Protein AF-0000000080770870 (afdb_homodimer)

Foldseek 3Di:
DVVVVVVVVVVVVVVQVVFADPLQRAGEPVVVVVVVVVQLVVCVVPVFKKKKKKKFKACLVVVCVPPNVVQSSVLQNVLSVLLPVLDDPPKGKYDHDSGMIMIMGTRDPDPVVVVVSVVSSQVSSQDWDDDPPDIDGMGMFMFMFMPPVQHSDPVRRVVRRVVNSVVCNVVPPPPPPPPD/DVVVVVVVVVVVVVVQVVFADPLQRAGEPVVVVVVVVVQLVVCVVPVFKKKKKKKFKACLVVVCVPPNVVQSSVLQNVLSVLLPVLDDPPKGKYDHDSGMIMIMGTRDPDPVVVVVSVVSSQVSSQDWDDDPPDIDGMGMFMFMFMPPPQHSDPVRRVVRRVVNSVVCNVVPPPPPPPPD

Structure (mmCIF, N/CA/C/O backbone):
data_AF-0000000080770870-model_v1
#
loop_
_entity.id
_entity.type
_entity.pdbx_description
1 polymer 'GGDEF domain-containing protein'
#
loop_
_atom_site.group_PDB
_atom_site.id
_atom_site.type_symbol
_atom_site.label_atom_id
_atom_site.label_alt_id
_atom_site.label_comp_id
_atom_site.label_asym_id
_atom_site.label_entity_id
_atom_site.label_seq_id
_atom_site.pdbx_PDB_ins_code
_atom_site.Cartn_x
_atom_site.Cartn_y
_atom_site.Cartn_z
_atom_site.occupancy
_atom_site.B_iso_or_equiv
_atom_site.auth_seq_id
_atom_site.auth_comp_id
_atom_site.auth_asym_id
_atom_site.auth_atom_id
_atom_site.pdbx_PDB_model_num
ATOM 1 N N . MET A 1 1 ? -2.746 6.961 -42.656 1 33.22 1 MET A N 1
ATOM 2 C CA . MET A 1 1 ? -1.943 5.918 -42.031 1 33.22 1 MET A CA 1
ATOM 3 C C . MET A 1 1 ? -1.354 6.41 -40.719 1 33.22 1 MET A C 1
ATOM 5 O O . MET A 1 1 ? -1.104 5.613 -39.812 1 33.22 1 MET A O 1
ATOM 9 N N . ARG A 1 2 ? -1.002 7.75 -40.625 1 50.03 2 ARG A N 1
ATOM 10 C CA . ARG A 1 2 ? -0.358 8.359 -39.469 1 50.03 2 ARG A CA 1
ATOM 11 C C . ARG A 1 2 ? -1.32 8.453 -38.281 1 50.03 2 ARG A C 1
ATOM 13 O O . ARG A 1 2 ? -0.913 8.297 -37.125 1 50.03 2 ARG A O 1
ATOM 20 N N . SER A 1 3 ? -2.465 8.57 -38.656 1 59.41 3 SER A N 1
ATOM 21 C CA . SER A 1 3 ? -3.537 8.836 -37.719 1 59.41 3 SER A CA 1
ATOM 22 C C . SER A 1 3 ? -3.889 7.586 -36.906 1 59.41 3 SER A C 1
ATOM 24 O O . SER A 1 3 ? -4.148 7.664 -35.719 1 59.41 3 SER A O 1
ATOM 26 N N . SER A 1 4 ? -3.77 6.457 -37.688 1 56.25 4 SER A N 1
ATOM 27 C CA . SER A 1 4 ? -4.078 5.168 -37.062 1 56.25 4 SER A CA 1
ATOM 28 C C . SER A 1 4 ? -2.998 4.754 -36.062 1 56.25 4 SER A C 1
ATOM 30 O O . SER A 1 4 ? -3.289 4.121 -35.062 1 56.25 4 SER A O 1
ATOM 32 N N . ASP A 1 5 ? -1.808 5.129 -36.406 1 57.53 5 ASP A N 1
ATOM 33 C CA . ASP A 1 5 ? -0.666 4.781 -35.562 1 57.53 5 ASP A CA 1
ATOM 34 C C . ASP A 1 5 ? -0.716 5.531 -34.25 1 57.53 5 ASP A C 1
ATOM 36 O O . ASP A 1 5 ? -0.413 4.961 -33.188 1 57.53 5 ASP A O 1
ATOM 40 N N . SER A 1 6 ? -1.112 6.754 -34.438 1 60.72 6 SER A N 1
ATOM 41 C CA . SER A 1 6 ? -1.197 7.586 -33.25 1 60.72 6 SER A CA 1
ATOM 42 C C . SER A 1 6 ? -2.297 7.098 -32.312 1 60.72 6 SER A C 1
ATOM 44 O O . SER A 1 6 ? -2.125 7.102 -31.094 1 60.72 6 SER A O 1
ATOM 46 N N . ARG A 1 7 ? -3.309 6.645 -33 1 56 7 ARG A N 1
ATOM 47 C CA . ARG A 1 7 ? -4.41 6.129 -32.188 1 56 7 ARG A CA 1
ATOM 48 C C . ARG A 1 7 ? -4.016 4.828 -31.484 1 56 7 ARG A C 1
ATOM 50 O O . ARG A 1 7 ? -4.305 4.641 -30.297 1 56 7 ARG A O 1
ATOM 57 N N . ARG A 1 8 ? -3.459 3.857 -32.188 1 57.88 8 ARG A N 1
ATOM 58 C CA . ARG A 1 8 ? -3 2.596 -31.625 1 57.88 8 ARG A CA 1
ATOM 59 C C . ARG A 1 8 ? -1.995 2.836 -30.5 1 57.88 8 ARG A C 1
ATOM 61 O O . ARG A 1 8 ? -2.021 2.146 -29.484 1 57.88 8 ARG A O 1
ATOM 68 N N . GLN A 1 9 ? -1.143 3.748 -30.812 1 61.06 9 GLN A N 1
ATOM 69 C CA . GLN A 1 9 ? -0.16 4.082 -29.781 1 61.06 9 GLN A CA 1
ATOM 70 C C . GLN A 1 9 ? -0.837 4.637 -28.531 1 61.06 9 GLN A C 1
ATOM 72 O O . GLN A 1 9 ? -0.454 4.301 -27.406 1 61.06 9 GLN A O 1
ATOM 77 N N . ARG A 1 10 ? -1.833 5.461 -28.781 1 59.75 10 ARG A N 1
ATOM 78 C CA . ARG A 1 10 ? -2.57 6.023 -27.656 1 59.75 10 ARG A CA 1
ATOM 79 C C . ARG A 1 10 ? -3.342 4.945 -26.906 1 59.75 10 ARG A C 1
ATOM 81 O O . ARG A 1 10 ? -3.385 4.945 -25.672 1 59.75 10 ARG A O 1
ATOM 88 N N . GLU A 1 11 ? -3.881 4.051 -27.734 1 60.59 11 GLU A N 1
ATOM 89 C CA . GLU A 1 11 ? -4.613 2.951 -27.125 1 60.59 11 GLU A CA 1
ATOM 90 C C . GLU A 1 11 ? -3.682 2.041 -26.328 1 60.59 11 GLU A C 1
ATOM 92 O O . GLU A 1 11 ? -4.031 1.58 -25.234 1 60.59 11 GLU A O 1
ATOM 97 N N . SER A 1 12 ? -2.586 1.77 -27 1 64.94 12 SER A N 1
ATOM 98 C CA . SER A 1 12 ? -1.589 0.948 -26.328 1 64.94 12 SER A CA 1
ATOM 99 C C . SER A 1 12 ? -1.109 1.61 -25.031 1 64.94 12 SER A C 1
ATOM 101 O O . SER A 1 12 ? -0.962 0.947 -24.016 1 64.94 12 SER A O 1
ATOM 103 N N . GLN A 1 13 ? -0.934 2.816 -25.125 1 65.56 13 GLN A N 1
ATOM 104 C CA . GLN A 1 13 ? -0.499 3.551 -23.938 1 65.56 13 GLN A CA 1
ATOM 105 C C . GLN A 1 13 ? -1.571 3.531 -22.844 1 65.56 13 GLN A C 1
ATOM 107 O O . GLN A 1 13 ? -1.263 3.363 -21.672 1 65.56 13 GLN A O 1
ATOM 112 N N . LEU A 1 14 ? -2.748 3.676 -23.312 1 64.62 14 LEU A N 1
ATOM 113 C CA . LEU A 1 14 ? -3.863 3.666 -22.375 1 64.62 14 LEU A CA 1
ATOM 114 C C . LEU A 1 14 ? -4.004 2.301 -21.703 1 64.62 14 LEU A C 1
ATOM 116 O O . LEU A 1 14 ? -4.258 2.215 -20.5 1 64.62 14 LEU A O 1
ATOM 120 N N . PHE A 1 15 ? -3.795 1.322 -22.562 1 67.19 15 PHE A N 1
ATOM 121 C CA . PHE A 1 15 ? -3.844 -0.031 -22.016 1 67.19 15 PHE A CA 1
ATOM 122 C C . PHE A 1 15 ? -2.734 -0.244 -21 1 67.19 15 PHE A C 1
ATOM 124 O O . PHE A 1 15 ? -2.969 -0.823 -19.938 1 67.19 15 PHE A O 1
ATOM 131 N N . HIS A 1 16 ? -1.622 0.183 -21.344 1 71.56 16 HIS A N 1
ATOM 132 C CA . HIS A 1 16 ? -0.494 0.017 -20.438 1 71.56 16 HIS A CA 1
ATOM 133 C C . HIS A 1 16 ? -0.738 0.745 -19.109 1 71.56 16 HIS A C 1
ATOM 135 O O . HIS A 1 16 ? -0.507 0.186 -18.047 1 71.56 16 HIS A O 1
ATOM 141 N N . LEU A 1 17 ? -1.275 1.81 -19.203 1 70.12 17 LEU A N 1
ATOM 142 C CA . LEU A 1 17 ? -1.564 2.615 -18.016 1 70.12 17 LEU A CA 1
ATOM 143 C C . LEU A 1 17 ? -2.621 1.946 -17.141 1 70.12 17 LEU A C 1
ATOM 145 O O . LEU A 1 17 ? -2.562 2.027 -15.922 1 70.12 17 LEU A O 1
ATOM 149 N N . ALA A 1 18 ? -3.383 1.143 -17.812 1 74.75 18 ALA A N 1
ATOM 150 C CA . ALA A 1 18 ? -4.508 0.536 -17.109 1 74.75 18 ALA A CA 1
ATOM 151 C C . ALA A 1 18 ? -4.109 -0.798 -16.484 1 74.75 18 ALA A C 1
ATOM 153 O O . ALA A 1 18 ? -4.77 -1.282 -15.562 1 74.75 18 ALA A O 1
ATOM 154 N N . ASN A 1 19 ? -2.922 -1.283 -16.969 1 88.44 19 ASN A N 1
ATOM 155 C CA . ASN A 1 19 ? -2.715 -2.682 -16.609 1 88.44 19 ASN A CA 1
ATOM 156 C C . ASN A 1 19 ? -1.31 -2.916 -16.062 1 88.44 19 ASN A C 1
ATOM 158 O O . ASN A 1 19 ? -0.961 -4.039 -15.703 1 88.44 19 ASN A O 1
ATOM 162 N N . HIS A 1 20 ? -0.62 -1.852 -15.922 1 92 20 HIS A N 1
ATOM 163 C CA . HIS A 1 20 ? 0.746 -2.051 -15.453 1 92 20 HIS A CA 1
ATOM 164 C C . HIS A 1 20 ? 1.094 -1.066 -14.344 1 92 20 HIS A C 1
ATOM 166 O O . HIS A 1 20 ? 0.593 0.06 -14.328 1 92 20 HIS A O 1
ATOM 172 N N . ASP A 1 21 ? 1.933 -1.532 -13.547 1 92 21 ASP A N 1
ATOM 173 C CA . ASP A 1 21 ? 2.498 -0.679 -12.5 1 92 21 ASP A CA 1
ATOM 174 C C . ASP A 1 21 ? 3.521 0.293 -13.086 1 92 21 ASP A C 1
ATOM 176 O O . ASP A 1 21 ? 4.527 -0.128 -13.656 1 92 21 ASP A O 1
ATOM 180 N N . ARG A 1 22 ? 3.326 1.521 -12.828 1 85.69 22 ARG A N 1
ATOM 181 C CA . ARG A 1 22 ? 4.133 2.551 -13.477 1 85.69 22 ARG A CA 1
ATOM 182 C C . ARG A 1 22 ? 5.566 2.525 -12.961 1 85.69 22 ARG A C 1
ATOM 184 O O . ARG A 1 22 ? 6.504 2.838 -13.695 1 85.69 22 ARG A O 1
ATOM 191 N N . LEU A 1 23 ? 5.758 2.148 -11.781 1 90.81 23 LEU A N 1
ATOM 192 C CA . LEU A 1 23 ? 7.086 2.211 -11.18 1 90.81 23 LEU A CA 1
ATOM 193 C C . LEU A 1 23 ? 7.969 1.079 -11.688 1 90.81 23 LEU A C 1
ATOM 195 O O . LEU A 1 23 ? 9.125 1.308 -12.062 1 90.81 23 LEU A O 1
ATOM 199 N N . THR A 1 24 ? 7.438 -0.11 -11.789 1 96.5 24 THR A N 1
ATOM 200 C CA . THR A 1 24 ? 8.266 -1.287 -12.023 1 96.5 24 THR A CA 1
ATOM 201 C C . THR A 1 24 ? 8.047 -1.841 -13.43 1 96.5 24 THR A C 1
ATOM 203 O O . THR A 1 24 ? 8.828 -2.66 -13.914 1 96.5 24 THR A O 1
ATOM 206 N N . GLY A 1 25 ? 6.93 -1.491 -14.008 1 94.44 25 GLY A N 1
ATOM 207 C CA . GLY A 1 25 ? 6.582 -2.037 -15.312 1 94.44 25 GLY A CA 1
ATOM 208 C C . GLY A 1 25 ? 5.895 -3.389 -15.227 1 94.44 25 GLY A C 1
ATOM 209 O O . GLY A 1 25 ? 5.441 -3.924 -16.234 1 94.44 25 GLY A O 1
ATOM 210 N N . LEU A 1 26 ? 5.785 -3.957 -14.078 1 97.12 26 LEU A N 1
ATOM 211 C CA . LEU A 1 26 ? 5.098 -5.23 -13.883 1 97.12 26 LEU A CA 1
ATOM 212 C C . LEU A 1 26 ? 3.598 -5.074 -14.102 1 97.12 26 LEU A C 1
ATOM 214 O O . LEU A 1 26 ? 3.09 -3.953 -14.188 1 97.12 26 LEU A O 1
ATOM 218 N N . ALA A 1 27 ? 2.939 -6.215 -14.289 1 96 27 ALA A N 1
ATOM 219 C CA . ALA A 1 27 ? 1.48 -6.176 -14.289 1 96 27 ALA A CA 1
ATOM 220 C C . ALA A 1 27 ? 0.954 -5.543 -13 1 96 27 ALA A C 1
ATOM 222 O O . ALA A 1 27 ? 1.613 -5.598 -11.961 1 96 27 ALA A O 1
ATOM 223 N N . ASN A 1 28 ? -0.141 -4.871 -13.125 1 93.12 28 ASN A N 1
ATOM 224 C CA . ASN A 1 28 ? -0.84 -4.422 -11.93 1 93.12 28 ASN A CA 1
ATOM 225 C C . ASN A 1 28 ? -1.895 -5.434 -11.484 1 93.12 28 ASN A C 1
ATOM 227 O O . ASN A 1 28 ? -2.01 -6.516 -12.062 1 93.12 28 ASN A O 1
ATOM 231 N N . ARG A 1 29 ? -2.617 -5.109 -10.469 1 90.62 29 ARG A N 1
ATOM 232 C CA . ARG A 1 29 ? -3.604 -6.012 -9.883 1 90.62 29 ARG A CA 1
ATOM 233 C C . ARG A 1 29 ? -4.645 -6.43 -10.914 1 90.62 29 ARG A C 1
ATOM 235 O O . ARG A 1 29 ? -5.02 -7.602 -10.984 1 90.62 29 ARG A O 1
ATOM 242 N N . ASN A 1 30 ? -5.059 -5.488 -11.68 1 89.12 30 ASN A N 1
ATOM 243 C CA . ASN A 1 30 ? -6.102 -5.758 -12.672 1 89.12 30 ASN A CA 1
ATOM 244 C C . ASN A 1 30 ? -5.66 -6.816 -13.672 1 89.12 30 ASN A C 1
ATOM 246 O O . ASN A 1 30 ? -6.391 -7.773 -13.938 1 89.12 30 ASN A O 1
ATOM 250 N N . LEU A 1 31 ? -4.559 -6.586 -14.234 1 93.12 31 LEU A N 1
ATOM 251 C CA . LEU A 1 31 ? -4.059 -7.539 -15.219 1 93.12 31 LEU A CA 1
ATOM 252 C C . LEU A 1 31 ? -3.799 -8.898 -14.57 1 93.12 31 LEU A C 1
ATOM 254 O O . LEU A 1 31 ? -4.086 -9.938 -15.172 1 93.12 31 LEU A O 1
ATOM 258 N N . PHE A 1 32 ? -3.279 -8.836 -13.438 1 96 32 PHE A N 1
ATOM 259 C CA . PHE A 1 32 ? -3.012 -10.086 -12.734 1 96 32 PHE A CA 1
ATOM 260 C C . PHE A 1 32 ? -4.293 -10.891 -12.547 1 96 32 PHE A C 1
ATOM 262 O O . PHE A 1 32 ? -4.32 -12.094 -12.805 1 96 32 PHE A O 1
ATOM 269 N N . TYR A 1 33 ? -5.285 -10.242 -12.102 1 92.88 33 TYR A N 1
ATOM 270 C CA . TYR A 1 33 ? -6.562 -10.898 -11.859 1 92.88 33 TYR A CA 1
ATOM 271 C C . TYR A 1 33 ? -7.137 -11.461 -13.156 1 92.88 33 TYR A C 1
ATOM 273 O O . TYR A 1 33 ? -7.684 -12.57 -13.164 1 92.88 33 TYR A O 1
ATOM 281 N N . ASP A 1 34 ? -7.051 -10.742 -14.141 1 93.62 34 ASP A N 1
ATOM 282 C CA . ASP A 1 34 ? -7.52 -11.188 -15.445 1 93.62 34 ASP A CA 1
ATOM 283 C C . ASP A 1 34 ? -6.809 -12.469 -15.883 1 93.62 34 ASP A C 1
ATOM 285 O O . ASP A 1 34 ? -7.449 -13.422 -16.328 1 93.62 34 ASP A O 1
ATOM 289 N N . ARG A 1 35 ? -5.516 -12.484 -15.742 1 95.19 35 ARG A N 1
ATOM 290 C CA . ARG A 1 35 ? -4.719 -13.641 -16.125 1 95.19 35 ARG A CA 1
ATOM 291 C C . ARG A 1 35 ? -5.039 -14.844 -15.242 1 95.19 35 ARG A C 1
ATOM 293 O O . ARG A 1 35 ? -5.102 -15.977 -15.734 1 95.19 35 ARG A O 1
ATOM 300 N N . LEU A 1 36 ? -5.125 -14.578 -14.008 1 95 36 LEU A N 1
ATOM 301 C CA . LEU A 1 36 ? -5.441 -15.648 -13.07 1 95 36 LEU A CA 1
ATOM 302 C C . LEU A 1 36 ? -6.805 -16.266 -13.383 1 95 36 LEU A C 1
ATOM 304 O O . LEU A 1 36 ? -6.961 -17.484 -13.367 1 95 36 LEU A O 1
ATOM 308 N N . GLN A 1 37 ? -7.785 -15.445 -13.625 1 92.56 37 GLN A N 1
ATOM 309 C CA . GLN A 1 37 ? -9.109 -15.922 -14.008 1 92.56 37 GLN A CA 1
ATOM 310 C C . GLN A 1 37 ? -9.055 -16.781 -15.266 1 92.56 37 GLN A C 1
ATOM 312 O O . GLN A 1 37 ? -9.68 -17.828 -15.336 1 92.56 37 GLN A O 1
ATOM 317 N N . HIS A 1 38 ? -8.352 -16.312 -16.188 1 92.06 38 HIS A N 1
ATOM 318 C CA . HIS A 1 38 ? -8.188 -17.047 -17.438 1 92.06 38 HIS A CA 1
ATOM 319 C C . HIS A 1 38 ? -7.523 -18.391 -17.188 1 92.06 38 HIS A C 1
ATOM 321 O O . HIS A 1 38 ? -7.949 -19.406 -17.75 1 92.06 38 HIS A O 1
ATOM 327 N N . ALA A 1 39 ? -6.508 -18.391 -16.422 1 92.75 39 ALA A N 1
ATOM 328 C CA . ALA A 1 39 ? -5.77 -19.625 -16.141 1 92.75 39 ALA A CA 1
ATOM 329 C C . ALA A 1 39 ? -6.668 -20.656 -15.469 1 92.75 39 ALA A C 1
ATOM 331 O O . ALA A 1 39 ? -6.668 -21.828 -15.852 1 92.75 39 ALA A O 1
ATOM 332 N N . ILE A 1 40 ? -7.434 -20.219 -14.523 1 90.38 40 ILE A N 1
ATOM 333 C CA . ILE A 1 40 ? -8.289 -21.125 -13.773 1 90.38 40 ILE A CA 1
ATOM 334 C C . ILE A 1 40 ? -9.367 -21.703 -14.695 1 90.38 40 ILE A C 1
ATOM 336 O O . ILE A 1 40 ? -9.688 -22.891 -14.625 1 90.38 40 ILE A O 1
ATOM 340 N N . THR A 1 41 ? -9.906 -20.906 -15.539 1 87.5 41 THR A N 1
ATOM 341 C CA . THR A 1 41 ? -10.938 -21.344 -16.469 1 87.5 41 THR A CA 1
ATOM 342 C C . THR A 1 41 ? -10.391 -22.406 -17.422 1 87.5 41 THR A C 1
ATOM 344 O O . THR A 1 41 ? -11.102 -23.344 -17.797 1 87.5 41 THR A O 1
ATOM 347 N N . ARG A 1 42 ? -9.211 -22.281 -17.781 1 86.38 42 ARG A N 1
ATOM 348 C CA . ARG A 1 42 ? -8.578 -23.203 -18.719 1 86.38 42 ARG A CA 1
ATOM 349 C C . ARG A 1 42 ? -8.234 -24.516 -18.047 1 86.38 42 ARG A C 1
ATOM 351 O O . ARG A 1 42 ? -8.297 -25.578 -18.672 1 86.38 42 ARG A O 1
ATOM 358 N N . LEU A 1 43 ? -7.785 -24.5 -16.891 1 81.62 43 LEU A N 1
ATOM 359 C CA . LEU A 1 43 ? -7.309 -25.688 -16.172 1 81.62 43 LEU A CA 1
ATOM 360 C C . LEU A 1 43 ? -8.461 -26.625 -15.836 1 81.62 43 LEU A C 1
ATOM 362 O O . LEU A 1 43 ? -8.266 -27.828 -15.703 1 81.62 43 LEU A O 1
ATOM 366 N N . ASP A 1 44 ? -9.492 -26.172 -15.516 1 68.44 44 ASP A N 1
ATOM 367 C CA . ASP A 1 44 ? -10.648 -27.016 -15.25 1 68.44 44 ASP A CA 1
ATOM 368 C C . ASP A 1 44 ? -10.805 -28.094 -16.328 1 68.44 44 ASP A C 1
ATOM 370 O O . ASP A 1 44 ? -11.266 -29.203 -16.047 1 68.44 44 ASP A O 1
ATOM 374 N N . ARG A 1 45 ? -10.016 -27.984 -17.297 1 62.5 45 ARG A N 1
ATOM 375 C CA . ARG A 1 45 ? -10.219 -28.922 -18.406 1 62.5 45 ARG A CA 1
ATOM 376 C C . ARG A 1 45 ? -9.016 -29.844 -18.578 1 62.5 45 ARG A C 1
ATOM 378 O O . ARG A 1 45 ? -9.133 -30.922 -19.141 1 62.5 45 ARG A O 1
ATOM 385 N N . SER A 1 46 ? -7.836 -29.531 -18.094 1 66.81 46 SER A N 1
ATOM 386 C CA . SER A 1 46 ? -6.609 -30.203 -18.516 1 66.81 46 SER A CA 1
ATOM 387 C C . SER A 1 46 ? -5.973 -30.969 -17.359 1 66.81 46 SER A C 1
ATOM 389 O O . SER A 1 46 ? -5.059 -31.781 -17.578 1 66.81 46 SER A O 1
ATOM 391 N N . GLY A 1 47 ? -6.551 -30.828 -16.188 1 71.56 47 GLY A N 1
ATOM 392 C CA . GLY A 1 47 ? -5.926 -31.453 -15.031 1 71.56 47 GLY A CA 1
ATOM 393 C C . GLY A 1 47 ? -4.605 -30.812 -14.641 1 71.56 47 GLY A C 1
ATOM 394 O O . GLY A 1 47 ? -3.822 -31.391 -13.891 1 71.56 47 GLY A O 1
ATOM 395 N N . LYS A 1 48 ? -4.414 -29.719 -15.242 1 82 48 LYS A N 1
ATOM 396 C CA . LYS A 1 48 ? -3.168 -29.016 -14.961 1 82 48 LYS A CA 1
ATOM 397 C C . LYS A 1 48 ? -3.271 -28.203 -13.672 1 82 48 LYS A C 1
ATOM 399 O O . LYS A 1 48 ? -4.367 -28.016 -13.141 1 82 48 LYS A O 1
ATOM 404 N N . ARG A 1 49 ? -2.027 -27.891 -13.102 1 91.25 49 ARG A N 1
ATOM 405 C CA . ARG A 1 49 ? -1.887 -27.203 -11.812 1 91.25 49 ARG A CA 1
ATOM 406 C C . ARG A 1 49 ? -1.308 -25.812 -11.992 1 91.25 49 ARG A C 1
ATOM 408 O O . ARG A 1 49 ? -0.727 -25.5 -13.031 1 91.25 49 ARG A O 1
ATOM 415 N N . LEU A 1 50 ? -1.679 -25 -11.102 1 95 50 LEU A N 1
ATOM 416 C CA . LEU A 1 50 ? -0.974 -23.734 -11.094 1 95 50 LEU A CA 1
ATOM 417 C C . LEU A 1 50 ? -0.497 -23.375 -9.688 1 95 50 LEU A C 1
ATOM 419 O O . LEU A 1 50 ? -1.041 -23.891 -8.695 1 95 50 LEU A O 1
ATOM 423 N N . GLY A 1 51 ? 0.609 -22.688 -9.594 1 97.25 51 GLY A N 1
ATOM 424 C CA . GLY A 1 51 ? 1.142 -22.125 -8.367 1 97.25 51 GLY A CA 1
ATOM 425 C C . GLY A 1 51 ? 0.988 -20.625 -8.289 1 97.25 51 GLY A C 1
ATOM 426 O O . GLY A 1 51 ? 1.224 -19.922 -9.281 1 97.25 51 GLY A O 1
ATOM 427 N N . LEU A 1 52 ? 0.492 -20.156 -7.164 1 98.31 52 LEU A N 1
ATOM 428 C CA . LEU A 1 52 ? 0.347 -18.734 -6.879 1 98.31 52 LEU A CA 1
ATOM 429 C C . LEU A 1 52 ? 1.227 -18.328 -5.703 1 98.31 52 LEU A C 1
ATOM 431 O O . LEU A 1 52 ? 1.088 -18.859 -4.602 1 98.31 52 LEU A O 1
ATOM 435 N N . LEU A 1 53 ? 2.15 -17.438 -5.996 1 98.69 53 LEU A N 1
ATOM 436 C CA . LEU A 1 53 ? 3.059 -16.969 -4.957 1 98.69 53 LEU A CA 1
ATOM 437 C C . LEU A 1 53 ? 2.697 -15.547 -4.52 1 98.69 53 LEU A C 1
ATOM 439 O O . LEU A 1 53 ? 2.439 -14.68 -5.359 1 98.69 53 LEU A O 1
ATOM 443 N N . PHE A 1 54 ? 2.6 -15.312 -3.23 1 98.38 54 PHE A N 1
ATOM 444 C CA . PHE A 1 54 ? 2.447 -13.992 -2.629 1 98.38 54 PHE A CA 1
ATOM 445 C C . PHE A 1 54 ? 3.725 -13.57 -1.912 1 98.38 54 PHE A C 1
ATOM 447 O O . PHE A 1 54 ? 4.203 -14.281 -1.022 1 98.38 54 PHE A O 1
ATOM 454 N N . LEU A 1 55 ? 4.301 -12.469 -2.334 1 98.44 55 LEU A N 1
ATOM 455 C CA . LEU A 1 55 ? 5.551 -11.969 -1.768 1 98.44 55 LEU A CA 1
ATOM 456 C C . LEU A 1 55 ? 5.328 -10.648 -1.039 1 98.44 55 LEU A C 1
ATOM 458 O O . LEU A 1 55 ? 4.602 -9.781 -1.53 1 98.44 55 LEU A O 1
ATOM 462 N N . ASP A 1 56 ? 5.938 -10.477 0.043 1 97.12 56 ASP A N 1
ATOM 463 C CA . ASP A 1 56 ? 6.012 -9.219 0.785 1 97.12 56 ASP A CA 1
ATOM 464 C C . ASP A 1 56 ? 7.441 -8.938 1.248 1 97.12 56 ASP A C 1
ATOM 466 O O . ASP A 1 56 ? 8.109 -9.82 1.795 1 97.12 56 ASP A O 1
ATOM 470 N N . LEU A 1 57 ? 7.91 -7.773 0.967 1 96.94 57 LEU A N 1
ATOM 471 C CA . LEU A 1 57 ? 9.266 -7.434 1.375 1 96.94 57 LEU A CA 1
ATOM 472 C C . LEU A 1 57 ? 9.344 -7.211 2.883 1 96.94 57 LEU A C 1
ATOM 474 O O . LEU A 1 57 ? 8.453 -6.598 3.469 1 96.94 57 LEU A O 1
ATOM 478 N N . ASP A 1 58 ? 10.391 -7.789 3.439 1 94.5 58 ASP A N 1
ATOM 479 C CA . ASP A 1 58 ? 10.672 -7.586 4.859 1 94.5 58 ASP A CA 1
ATOM 480 C C . ASP A 1 58 ? 11.57 -6.371 5.074 1 94.5 58 ASP A C 1
ATOM 482 O O . ASP A 1 58 ? 12.594 -6.223 4.402 1 94.5 58 ASP A O 1
ATOM 486 N N . ARG A 1 59 ? 11.227 -5.414 5.977 1 89.44 59 ARG A N 1
ATOM 487 C CA . ARG A 1 59 ? 12.023 -4.258 6.379 1 89.44 59 ARG A CA 1
ATOM 488 C C . ARG A 1 59 ? 12.227 -3.303 5.207 1 89.44 59 ARG A C 1
ATOM 490 O O . ARG A 1 59 ? 13.344 -2.83 4.973 1 89.44 59 ARG A O 1
ATOM 497 N N . PHE A 1 60 ? 11.156 -3.15 4.414 1 94.25 60 PHE A N 1
ATOM 498 C CA . PHE A 1 60 ? 11.266 -2.213 3.305 1 94.25 60 PHE A CA 1
ATOM 499 C C . PHE A 1 60 ? 11.008 -0.785 3.771 1 94.25 60 PHE A C 1
ATOM 501 O O . PHE A 1 60 ? 11.633 0.157 3.275 1 94.25 60 PHE A O 1
ATOM 508 N N . LYS A 1 61 ? 10.109 -0.637 4.668 1 88.75 61 LYS A N 1
ATOM 509 C CA . LYS A 1 61 ? 9.836 0.702 5.18 1 88.75 61 LYS A CA 1
ATOM 510 C C . LYS A 1 61 ? 11.094 1.344 5.754 1 88.75 61 LYS A C 1
ATOM 512 O O . LYS A 1 61 ? 11.391 2.502 5.461 1 88.75 61 LYS A O 1
ATOM 517 N N . PRO A 1 62 ? 11.883 0.629 6.527 1 91.62 62 PRO A N 1
ATOM 518 C CA . PRO A 1 62 ? 13.141 1.209 7.016 1 91.62 62 PRO A CA 1
ATOM 519 C C . PRO A 1 62 ? 14.047 1.688 5.887 1 91.62 62 PRO A C 1
ATOM 521 O O . PRO A 1 62 ? 14.805 2.643 6.062 1 91.62 62 PRO A O 1
ATOM 524 N N . VAL A 1 63 ? 14.016 1.044 4.773 1 94.44 63 VAL A N 1
ATOM 525 C CA . VAL A 1 63 ? 14.797 1.476 3.619 1 94.44 63 VAL A CA 1
ATOM 526 C C . VAL A 1 63 ? 14.359 2.875 3.191 1 94.44 63 VAL A C 1
ATOM 528 O O . VAL A 1 63 ? 15.195 3.764 3.01 1 94.44 63 VAL A O 1
ATOM 531 N N . ASN A 1 64 ? 13.102 3.072 3.051 1 89.69 64 ASN A N 1
ATOM 532 C CA . ASN A 1 64 ? 12.562 4.383 2.699 1 89.69 64 ASN A CA 1
ATOM 533 C C . ASN A 1 64 ? 12.898 5.43 3.758 1 89.69 64 ASN A C 1
ATOM 535 O O . ASN A 1 64 ? 13.273 6.555 3.426 1 89.69 64 ASN A O 1
ATOM 539 N N . ASP A 1 65 ? 12.734 4.984 4.969 1 85.94 65 ASP A N 1
ATOM 540 C CA . ASP A 1 65 ? 12.953 5.906 6.082 1 85.94 65 ASP A CA 1
ATOM 541 C C . ASP A 1 65 ? 14.414 6.344 6.148 1 85.94 65 ASP A C 1
ATOM 543 O O . ASP A 1 65 ? 14.711 7.48 6.523 1 85.94 65 ASP A O 1
ATOM 547 N N . THR A 1 66 ? 15.266 5.465 5.867 1 89.75 66 THR A N 1
ATOM 548 C CA . THR A 1 66 ? 16.688 5.699 6.027 1 89.75 66 THR A CA 1
ATOM 549 C C . THR A 1 66 ? 17.266 6.426 4.812 1 89.75 66 THR A C 1
ATOM 551 O O . THR A 1 66 ? 18.016 7.387 4.953 1 89.75 66 THR A O 1
ATOM 554 N N . TYR A 1 67 ? 16.828 6.012 3.625 1 91.94 67 TYR A N 1
ATOM 555 C CA . TYR A 1 67 ? 17.516 6.48 2.432 1 91.94 67 TYR A CA 1
ATOM 556 C C . TYR A 1 67 ? 16.609 7.348 1.575 1 91.94 67 TYR A C 1
ATOM 558 O O . TYR A 1 67 ? 17.047 7.953 0.595 1 91.94 67 TYR A O 1
ATOM 566 N N . GLY A 1 68 ? 15.375 7.387 1.906 1 87.62 68 GLY A N 1
ATOM 567 C CA . GLY A 1 68 ? 14.406 8.156 1.146 1 87.62 68 GLY A CA 1
ATOM 568 C C . GLY A 1 68 ? 13.625 7.316 0.149 1 87.62 68 GLY A C 1
ATOM 569 O O . GLY A 1 68 ? 14.094 6.262 -0.281 1 87.62 68 GLY A O 1
ATOM 570 N N . HIS A 1 69 ? 12.531 7.859 -0.347 1 87 69 HIS A N 1
ATOM 571 C CA . HIS A 1 69 ? 11.625 7.133 -1.223 1 87 69 HIS A CA 1
ATOM 572 C C . HIS A 1 69 ? 12.234 6.926 -2.605 1 87 69 HIS A C 1
ATOM 574 O O . HIS A 1 69 ? 11.906 5.957 -3.295 1 87 69 HIS A O 1
ATOM 580 N N . VAL A 1 70 ? 13.039 7.816 -2.977 1 89.81 70 VAL A N 1
ATOM 581 C CA . VAL A 1 70 ? 13.68 7.688 -4.281 1 89.81 70 VAL A CA 1
ATOM 582 C C . VAL A 1 70 ? 14.531 6.418 -4.316 1 89.81 70 VAL A C 1
ATOM 584 O O . VAL A 1 70 ? 14.461 5.645 -5.273 1 89.81 70 VAL A O 1
ATOM 587 N N . VAL A 1 71 ? 15.234 6.195 -3.281 1 94.81 71 VAL A N 1
ATOM 588 C CA . VAL A 1 71 ? 16.047 4.988 -3.17 1 94.81 71 VAL A CA 1
ATOM 589 C C . VAL A 1 71 ? 15.141 3.766 -3.059 1 94.81 71 VAL A C 1
ATOM 591 O O .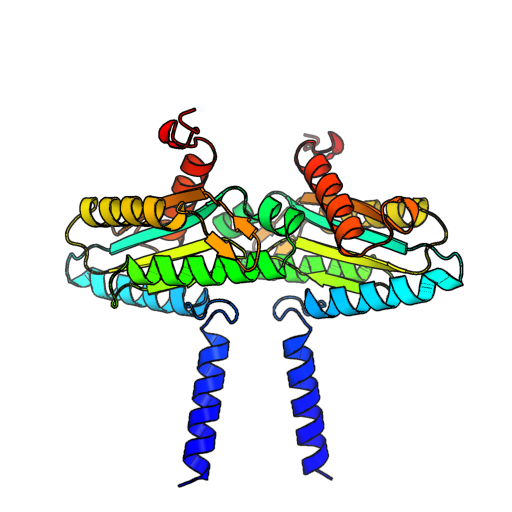 VAL A 1 71 ? 15.383 2.746 -3.709 1 94.81 71 VAL A O 1
ATOM 594 N N . GLY A 1 72 ? 14.117 3.855 -2.266 1 95.81 72 GLY A N 1
ATOM 595 C CA . GLY A 1 72 ? 13.148 2.779 -2.164 1 95.81 72 GLY A CA 1
ATOM 596 C C . GLY A 1 72 ? 12.539 2.396 -3.502 1 95.81 72 GLY A C 1
ATOM 597 O O . GLY A 1 72 ? 12.43 1.21 -3.82 1 95.81 72 GLY A O 1
ATOM 598 N N . ASP A 1 73 ? 12.227 3.391 -4.273 1 94.56 73 ASP A N 1
ATOM 599 C CA . ASP A 1 73 ? 11.672 3.158 -5.605 1 94.56 73 ASP A CA 1
ATOM 600 C C . ASP A 1 73 ? 12.656 2.398 -6.488 1 94.56 73 ASP A C 1
ATOM 602 O O . ASP A 1 73 ? 12.273 1.491 -7.227 1 94.56 73 ASP A O 1
ATOM 606 N N . ARG A 1 74 ? 13.82 2.844 -6.414 1 97.38 74 ARG A N 1
ATOM 607 C CA . ARG A 1 74 ? 14.852 2.182 -7.207 1 97.38 74 ARG A CA 1
ATOM 608 C C . ARG A 1 74 ? 15.039 0.734 -6.77 1 97.38 74 ARG A C 1
ATOM 610 O O . ARG A 1 74 ? 15.203 -0.157 -7.605 1 97.38 74 ARG A O 1
ATOM 617 N N . VAL A 1 75 ? 14.984 0.483 -5.516 1 98.06 75 VAL A N 1
ATOM 618 C CA . VAL A 1 75 ? 15.086 -0.873 -4.988 1 98.06 75 VAL A CA 1
ATOM 619 C C . VAL A 1 75 ? 13.938 -1.725 -5.52 1 98.06 75 VAL A C 1
ATOM 621 O O . VAL A 1 75 ? 14.148 -2.855 -5.961 1 98.06 75 VAL A O 1
ATOM 624 N N . LEU A 1 76 ? 12.75 -1.175 -5.52 1 98.12 76 LEU A N 1
ATOM 625 C CA . LEU A 1 76 ? 11.586 -1.888 -6.035 1 98.12 76 LEU A CA 1
ATOM 626 C C . LEU A 1 76 ? 11.781 -2.252 -7.504 1 98.12 76 LEU A C 1
ATOM 628 O O . LEU A 1 76 ? 11.414 -3.348 -7.93 1 98.12 76 LEU A O 1
ATOM 632 N N . GLN A 1 77 ? 12.305 -1.347 -8.242 1 98.38 77 GLN A N 1
ATOM 633 C CA . GLN A 1 77 ? 12.57 -1.597 -9.656 1 98.38 77 GLN A CA 1
ATOM 634 C C . GLN A 1 77 ? 13.57 -2.74 -9.836 1 98.38 77 GLN A C 1
ATOM 636 O O . GLN A 1 77 ? 13.383 -3.602 -10.695 1 98.38 77 GLN A O 1
ATOM 641 N N . LEU A 1 78 ? 14.578 -2.734 -9.062 1 98.5 78 LEU A N 1
ATOM 642 C CA . LEU A 1 78 ? 15.602 -3.771 -9.141 1 98.5 78 LEU A CA 1
ATOM 643 C C . LEU A 1 78 ? 15.047 -5.117 -8.688 1 98.5 78 LEU A C 1
ATOM 645 O O . LEU A 1 78 ? 15.391 -6.156 -9.258 1 98.5 78 LEU A O 1
ATOM 649 N N . ILE A 1 79 ? 14.219 -5.125 -7.727 1 98.62 79 ILE A N 1
ATOM 650 C CA . ILE A 1 79 ? 13.562 -6.348 -7.27 1 98.62 79 ILE A CA 1
ATOM 651 C C . ILE A 1 79 ? 12.695 -6.922 -8.391 1 98.62 79 ILE A C 1
ATOM 653 O O . ILE A 1 79 ? 12.727 -8.125 -8.648 1 98.62 79 ILE A O 1
ATOM 657 N N . ALA A 1 80 ? 11.953 -6.055 -9 1 98.56 80 ALA A N 1
ATOM 658 C CA . ALA A 1 80 ? 11.125 -6.48 -10.133 1 98.56 80 ALA A CA 1
ATOM 659 C C . ALA A 1 80 ? 11.969 -7.156 -11.203 1 98.56 80 ALA A C 1
ATOM 661 O O . ALA A 1 80 ? 11.586 -8.195 -11.75 1 98.56 80 ALA A O 1
ATOM 662 N N . ALA A 1 81 ? 13.078 -6.562 -11.492 1 98.44 81 ALA A N 1
ATOM 663 C CA . ALA A 1 81 ? 13.977 -7.129 -12.492 1 98.44 81 ALA A CA 1
ATOM 664 C C . ALA A 1 81 ? 14.484 -8.5 -12.062 1 98.44 81 ALA A C 1
ATOM 666 O O . ALA A 1 81 ? 14.531 -9.43 -12.867 1 98.44 81 ALA A O 1
ATOM 667 N N . ARG A 1 82 ? 14.836 -8.648 -10.812 1 98.56 82 ARG A N 1
ATOM 668 C CA . ARG A 1 82 ? 15.328 -9.93 -10.305 1 98.56 82 ARG A CA 1
ATOM 669 C C . ARG A 1 82 ? 14.234 -10.992 -10.359 1 98.56 82 ARG A C 1
ATOM 671 O O . ARG A 1 82 ? 14.508 -12.148 -10.688 1 98.56 82 ARG A O 1
ATOM 678 N N . ILE A 1 83 ? 13.062 -10.609 -10.031 1 98.75 83 ILE A N 1
ATOM 679 C CA . ILE A 1 83 ? 11.953 -11.555 -10.086 1 98.75 83 ILE A CA 1
ATOM 680 C C . ILE A 1 83 ? 11.781 -12.062 -11.516 1 98.75 83 ILE A C 1
ATOM 682 O O . ILE A 1 83 ? 11.672 -13.266 -11.742 1 98.75 83 ILE A O 1
ATOM 686 N N . ARG A 1 84 ? 11.781 -11.172 -12.438 1 98.25 84 ARG A N 1
ATOM 687 C CA . ARG A 1 84 ? 11.609 -11.531 -13.844 1 98.25 84 ARG A CA 1
ATOM 688 C C . ARG A 1 84 ? 12.719 -12.469 -14.312 1 98.25 84 ARG A C 1
ATOM 690 O O . ARG A 1 84 ? 12.484 -13.336 -15.156 1 98.25 84 ARG A O 1
ATOM 697 N N . ASP A 1 85 ? 13.875 -12.273 -13.742 1 98.12 85 ASP A N 1
ATOM 698 C CA . ASP A 1 85 ? 15.016 -13.094 -14.125 1 98.12 85 ASP A CA 1
ATOM 699 C C . ASP A 1 85 ? 14.875 -14.523 -13.594 1 98.12 85 ASP A C 1
ATOM 701 O O . ASP A 1 85 ? 15.5 -15.445 -14.109 1 98.12 85 ASP A O 1
ATOM 705 N N . VAL A 1 86 ? 14.125 -14.656 -12.57 1 98.38 86 VAL A N 1
ATOM 706 C CA . VAL A 1 86 ? 14.031 -15.953 -11.906 1 98.38 86 VAL A CA 1
ATOM 707 C C . VAL A 1 86 ? 12.875 -16.766 -12.5 1 98.38 86 VAL A C 1
ATOM 709 O O . VAL A 1 86 ? 12.977 -17.969 -12.672 1 98.38 86 VAL A O 1
ATOM 712 N N . ILE A 1 87 ? 11.773 -16.094 -12.828 1 98 87 ILE A N 1
ATOM 713 C CA . ILE A 1 87 ? 10.578 -16.828 -13.25 1 98 87 ILE A CA 1
ATOM 714 C C . ILE A 1 87 ? 10.594 -17 -14.773 1 98 87 ILE A C 1
ATOM 716 O O . ILE A 1 87 ? 11.398 -16.375 -15.469 1 98 87 ILE A O 1
ATOM 720 N N . ARG A 1 88 ? 9.672 -17.828 -15.289 1 96.25 88 ARG A N 1
ATOM 721 C CA . ARG A 1 88 ? 9.562 -18.031 -16.734 1 96.25 88 ARG A CA 1
ATOM 722 C C . ARG A 1 88 ? 8.82 -16.859 -17.391 1 96.25 88 ARG A C 1
ATOM 724 O O . ARG A 1 88 ? 8.031 -16.172 -16.75 1 96.25 88 ARG A O 1
ATOM 731 N N . ASN A 1 89 ? 8.992 -16.75 -18.688 1 93.75 89 ASN A N 1
ATOM 732 C CA . ASN A 1 89 ? 8.344 -15.695 -19.453 1 93.75 89 ASN A CA 1
ATOM 733 C C . ASN A 1 89 ? 6.828 -15.859 -19.469 1 93.75 89 ASN A C 1
ATOM 735 O O . ASN A 1 89 ? 6.094 -14.875 -19.562 1 93.75 89 ASN A O 1
ATOM 739 N N . GLU A 1 90 ? 6.402 -17.062 -19.422 1 92.94 90 GLU A N 1
ATOM 740 C CA . GLU A 1 90 ? 4.969 -17.328 -19.5 1 92.94 90 GLU A CA 1
ATOM 741 C C . GLU A 1 90 ? 4.293 -17.094 -18.156 1 92.94 90 GLU A C 1
ATOM 743 O O . GLU A 1 90 ? 3.062 -17.047 -18.062 1 92.94 90 GLU A O 1
ATOM 748 N N . ASP A 1 91 ? 5.141 -17.016 -17.125 1 96.75 91 ASP A N 1
ATOM 749 C CA . ASP A 1 91 ? 4.582 -16.703 -15.812 1 96.75 91 ASP A CA 1
ATOM 750 C C . ASP A 1 91 ? 4.23 -15.219 -15.711 1 96.75 91 ASP A C 1
ATOM 752 O O . ASP A 1 91 ? 4.793 -14.391 -16.422 1 96.75 91 ASP A O 1
ATOM 756 N N . THR A 1 92 ? 3.271 -14.922 -14.883 1 97.25 92 THR A N 1
ATOM 757 C CA . THR A 1 92 ? 2.855 -13.539 -14.688 1 97.25 92 THR A CA 1
ATOM 758 C C . THR A 1 92 ? 3.287 -13.031 -13.32 1 97.25 92 THR A C 1
ATOM 760 O O . THR A 1 92 ? 3.039 -13.688 -12.305 1 97.25 92 THR A O 1
ATOM 763 N N . VAL A 1 93 ? 3.941 -11.922 -13.258 1 98.5 93 VAL A N 1
ATOM 764 C CA . VAL A 1 93 ? 4.281 -11.25 -12.008 1 98.5 93 VAL A CA 1
ATOM 765 C C . VAL A 1 93 ? 3.639 -9.867 -11.969 1 98.5 93 VAL A C 1
ATOM 767 O O . VAL A 1 93 ? 3.602 -9.164 -12.984 1 98.5 93 VAL A O 1
ATOM 770 N N . ALA A 1 94 ? 3.057 -9.523 -10.805 1 98.19 94 ALA A N 1
ATOM 771 C CA . ALA A 1 94 ? 2.408 -8.227 -10.625 1 98.19 94 ALA A CA 1
ATOM 772 C C . ALA A 1 94 ? 2.812 -7.594 -9.297 1 98.19 94 ALA A C 1
ATOM 774 O O . ALA A 1 94 ? 3.092 -8.297 -8.328 1 98.19 94 ALA A O 1
ATOM 775 N N . ARG A 1 95 ? 2.93 -6.32 -9.297 1 96.88 95 ARG A N 1
ATOM 776 C CA . ARG A 1 95 ? 3 -5.555 -8.055 1 96.88 95 ARG A CA 1
ATOM 777 C C . ARG A 1 95 ? 1.621 -5.043 -7.648 1 96.88 95 ARG A C 1
ATOM 779 O O . ARG A 1 95 ? 0.999 -4.27 -8.383 1 96.88 95 ARG A O 1
ATOM 786 N N . ILE A 1 96 ? 1.121 -5.473 -6.461 1 91.44 96 ILE A N 1
ATOM 787 C CA . ILE A 1 96 ? -0.271 -5.203 -6.113 1 91.44 96 ILE A CA 1
ATOM 788 C C . ILE A 1 96 ? -0.333 -4.242 -4.93 1 91.44 96 ILE A C 1
ATOM 790 O O . ILE A 1 96 ? -1.417 -3.814 -4.527 1 91.44 96 ILE A O 1
ATOM 794 N N . GLY A 1 97 ? 0.704 -3.922 -4.297 1 86.75 97 GLY A N 1
ATOM 795 C CA . GLY A 1 97 ? 0.883 -2.988 -3.199 1 86.75 97 GLY A CA 1
ATOM 796 C C . GLY A 1 97 ? 2.221 -2.275 -3.234 1 86.75 97 GLY A C 1
ATOM 797 O O . GLY A 1 97 ? 2.939 -2.342 -4.234 1 86.75 97 GLY A O 1
ATOM 798 N N . GLY A 1 98 ? 2.488 -1.509 -2.186 1 88.38 98 GLY A N 1
ATOM 799 C CA . GLY A 1 98 ? 3.744 -0.774 -2.15 1 88.38 98 GLY A CA 1
ATOM 800 C C . GLY A 1 98 ? 4.965 -1.676 -2.176 1 88.38 98 GLY A C 1
ATOM 801 O O . GLY A 1 98 ? 5.945 -1.382 -2.861 1 88.38 98 GLY A O 1
ATOM 802 N N . ASP A 1 99 ? 4.906 -2.752 -1.44 1 94.69 99 ASP A N 1
ATOM 803 C CA . ASP A 1 99 ? 6.02 -3.691 -1.374 1 94.69 99 ASP A CA 1
ATOM 804 C C . ASP A 1 99 ? 5.531 -5.133 -1.5 1 94.69 99 ASP A C 1
ATOM 806 O O . ASP A 1 99 ? 6.152 -6.055 -0.962 1 94.69 99 ASP A O 1
ATOM 810 N N . GLU A 1 100 ? 4.402 -5.324 -2.139 1 96.25 100 GLU A N 1
ATOM 811 C CA . GLU A 1 100 ? 3.791 -6.637 -2.309 1 96.25 100 GLU A CA 1
ATOM 812 C C . GLU A 1 100 ? 3.756 -7.043 -3.777 1 96.25 100 GLU A C 1
ATOM 814 O O . GLU A 1 100 ? 3.416 -6.234 -4.645 1 96.25 100 GLU A O 1
ATOM 819 N N . PHE A 1 101 ? 4.121 -8.281 -4.031 1 98.38 101 PHE A N 1
ATOM 820 C CA . PHE A 1 101 ? 4.113 -8.867 -5.363 1 98.38 101 PHE A CA 1
ATOM 821 C C . PHE A 1 101 ? 3.354 -10.188 -5.371 1 98.38 101 PHE A C 1
ATOM 823 O O . PHE A 1 101 ? 3.254 -10.859 -4.344 1 98.38 101 PHE A O 1
ATOM 830 N N . VAL A 1 102 ? 2.814 -10.508 -6.516 1 98.5 102 VAL A N 1
ATOM 831 C CA . VAL A 1 102 ? 2.189 -11.812 -6.723 1 98.5 102 VAL A CA 1
ATOM 832 C C . VAL A 1 102 ? 2.676 -12.414 -8.039 1 98.5 102 VAL A C 1
ATOM 834 O O . VAL A 1 102 ? 2.945 -11.695 -9 1 98.5 102 VAL A O 1
ATOM 837 N N . ILE A 1 103 ? 2.801 -13.703 -8.07 1 98.69 103 ILE A N 1
ATOM 838 C CA . ILE A 1 103 ? 3.273 -14.43 -9.242 1 98.69 103 ILE A CA 1
ATOM 839 C C . ILE A 1 103 ? 2.322 -15.586 -9.562 1 98.69 103 ILE A C 1
ATOM 841 O O . ILE A 1 103 ? 1.951 -16.344 -8.664 1 98.69 103 ILE A O 1
ATOM 845 N N . LEU A 1 104 ? 1.954 -15.641 -10.75 1 98.25 104 LEU A N 1
ATOM 846 C CA . LEU A 1 104 ? 1.152 -16.734 -11.281 1 98.25 104 LEU A CA 1
ATOM 847 C C . LEU A 1 104 ? 2.008 -17.672 -12.125 1 98.25 104 LEU A C 1
ATOM 849 O O . LEU A 1 104 ? 2.539 -17.281 -13.164 1 98.25 104 LEU A O 1
ATOM 853 N N . MET A 1 105 ? 2.184 -18.875 -11.656 1 97.38 105 MET A N 1
ATOM 854 C CA . MET A 1 105 ? 2.871 -19.922 -12.398 1 97.38 105 MET A CA 1
ATOM 855 C C . MET A 1 105 ? 1.875 -20.922 -12.969 1 97.38 105 MET A C 1
ATOM 857 O O . MET A 1 105 ? 1.271 -21.703 -12.227 1 97.38 105 MET A O 1
ATOM 861 N N . GLU A 1 106 ? 1.813 -20.891 -14.211 1 93.5 106 GLU A N 1
ATOM 862 C CA . GLU A 1 106 ? 0.852 -21.781 -14.859 1 93.5 106 GLU A CA 1
ATOM 863 C C . GLU A 1 106 ? 1.513 -23.078 -15.297 1 93.5 106 GLU A C 1
ATOM 865 O O . GLU A 1 106 ? 2.727 -23.125 -15.508 1 93.5 106 GLU A O 1
ATOM 870 N N . ASP A 1 107 ? 0.704 -24.141 -15.391 1 90.81 107 ASP A N 1
ATOM 871 C CA . ASP A 1 107 ? 1.086 -25.422 -15.969 1 90.81 107 ASP A CA 1
ATOM 872 C C . ASP A 1 107 ? 2.303 -26 -15.25 1 90.81 107 ASP A C 1
ATOM 874 O O . ASP A 1 107 ? 3.268 -26.422 -15.898 1 90.81 107 ASP A O 1
ATOM 878 N N . ILE A 1 108 ? 2.188 -25.906 -13.969 1 91.88 108 ILE A N 1
ATOM 879 C CA . ILE A 1 108 ? 3.297 -26.5 -13.234 1 91.88 108 ILE A CA 1
ATOM 880 C C . ILE A 1 108 ? 3.088 -28.016 -13.117 1 91.88 108 ILE A C 1
ATOM 882 O O . ILE A 1 108 ? 1.954 -28.484 -12.992 1 91.88 108 ILE A O 1
ATOM 886 N N . GLU A 1 109 ? 4.199 -28.719 -13.133 1 87.5 109 GLU A N 1
ATOM 887 C CA . GLU A 1 109 ? 4.152 -30.172 -13.109 1 87.5 109 GLU A CA 1
ATOM 888 C C . GLU A 1 109 ? 3.871 -30.703 -11.711 1 87.5 109 GLU A C 1
ATOM 890 O O . GLU A 1 109 ? 3.279 -31.766 -11.547 1 87.5 109 GLU A O 1
ATOM 895 N N . SER A 1 110 ? 4.398 -29.984 -10.75 1 90.44 110 SER A N 1
ATOM 896 C CA . SER A 1 110 ? 4.234 -30.359 -9.352 1 90.44 110 SER A CA 1
ATOM 897 C C . SER A 1 110 ? 4.391 -29.156 -8.43 1 90.44 110 SER A C 1
ATOM 899 O O . SER A 1 110 ? 4.934 -28.125 -8.828 1 90.44 110 SER A O 1
ATOM 901 N N . ASN A 1 111 ? 3.959 -29.312 -7.191 1 93.06 111 ASN A N 1
ATOM 902 C CA . ASN A 1 111 ? 4.129 -28.266 -6.18 1 93.06 111 ASN A CA 1
ATOM 903 C C . ASN A 1 111 ? 5.605 -27.953 -5.941 1 93.06 111 ASN A C 1
ATOM 905 O O . ASN A 1 111 ? 5.965 -26.812 -5.652 1 93.06 111 ASN A O 1
ATOM 909 N N . ARG A 1 112 ? 6.406 -28.953 -6.105 1 94.25 112 ARG A N 1
ATOM 910 C CA . ARG A 1 112 ? 7.844 -28.797 -5.879 1 94.25 112 ARG A CA 1
ATOM 911 C C . ARG A 1 112 ? 8.445 -27.766 -6.82 1 94.25 112 ARG A C 1
ATOM 913 O O . ARG A 1 112 ? 9.367 -27.047 -6.445 1 94.25 112 ARG A O 1
ATOM 920 N N . GLU A 1 113 ? 7.914 -27.734 -7.992 1 94.69 113 GLU A N 1
ATOM 921 C CA . GLU A 1 113 ? 8.398 -26.734 -8.953 1 94.69 113 GLU A CA 1
ATOM 922 C C . GLU A 1 113 ? 8.211 -25.312 -8.422 1 94.69 113 GLU A C 1
ATOM 924 O O . GLU A 1 113 ? 9.125 -24.5 -8.484 1 94.69 113 GLU A O 1
ATOM 929 N N . ALA A 1 114 ? 7.059 -25.047 -7.887 1 96.06 114 ALA A N 1
ATOM 930 C CA . ALA A 1 114 ? 6.781 -23.719 -7.328 1 96.06 114 ALA A CA 1
ATOM 931 C C . ALA A 1 114 ? 7.641 -23.469 -6.094 1 96.06 114 ALA A C 1
ATOM 933 O O . ALA A 1 114 ? 8.109 -22.344 -5.883 1 96.06 114 ALA A O 1
ATOM 934 N N . ASP A 1 115 ? 7.855 -24.5 -5.316 1 96.62 115 ASP A N 1
ATOM 935 C CA . ASP A 1 115 ? 8.695 -24.375 -4.129 1 96.62 115 ASP A CA 1
ATOM 936 C C . ASP A 1 115 ? 10.125 -23.984 -4.508 1 96.62 115 ASP A C 1
ATOM 938 O O . ASP A 1 115 ? 10.742 -23.141 -3.84 1 96.62 115 ASP A O 1
ATOM 942 N N . LYS A 1 116 ? 10.57 -24.594 -5.504 1 97.5 116 LYS A N 1
ATOM 943 C CA . LYS A 1 116 ? 11.922 -24.312 -5.969 1 97.5 116 LYS A CA 1
ATOM 944 C C . LYS A 1 116 ? 12.047 -22.875 -6.469 1 97.5 116 LYS A C 1
ATOM 946 O O . LYS A 1 116 ? 13.031 -22.203 -6.18 1 97.5 116 LYS A O 1
ATOM 951 N N . VAL A 1 117 ? 11.078 -22.484 -7.203 1 97.94 117 VAL A N 1
ATOM 952 C CA . VAL A 1 117 ? 11.086 -21.109 -7.715 1 97.94 117 VAL A CA 1
ATOM 953 C C . VAL A 1 117 ? 11.031 -20.125 -6.551 1 97.94 117 VAL A C 1
ATOM 955 O O . VAL A 1 117 ? 11.742 -19.109 -6.551 1 97.94 117 VAL A O 1
ATOM 958 N N . ALA A 1 118 ? 10.227 -20.391 -5.566 1 98.25 118 ALA A N 1
ATOM 959 C CA . ALA A 1 118 ? 10.133 -19.531 -4.391 1 98.25 118 ALA A CA 1
ATOM 960 C C . ALA A 1 118 ? 11.477 -19.422 -3.676 1 98.25 118 ALA A C 1
ATOM 962 O O . ALA A 1 118 ? 11.867 -18.328 -3.238 1 98.25 118 ALA A O 1
ATOM 963 N N . ALA A 1 119 ? 12.125 -20.5 -3.574 1 97.94 119 ALA A N 1
ATOM 964 C CA . ALA A 1 119 ? 13.438 -20.516 -2.932 1 97.94 119 ALA A CA 1
ATOM 965 C C . ALA A 1 119 ? 14.445 -19.688 -3.715 1 97.94 119 ALA A C 1
ATOM 967 O O . ALA A 1 119 ? 15.227 -18.922 -3.127 1 97.94 119 ALA A O 1
ATOM 968 N N . ARG A 1 120 ? 14.438 -19.812 -5.012 1 98.5 120 ARG A N 1
ATOM 969 C CA . ARG A 1 120 ? 15.32 -19.031 -5.863 1 98.5 120 ARG A CA 1
ATOM 970 C C . ARG A 1 120 ? 15 -17.547 -5.758 1 98.5 120 ARG A C 1
ATOM 972 O O . ARG A 1 120 ? 15.914 -16.703 -5.75 1 98.5 120 ARG A O 1
ATOM 979 N N . LEU A 1 121 ? 13.75 -17.266 -5.719 1 98.75 121 LEU A N 1
ATOM 980 C CA . LEU A 1 121 ? 13.32 -15.875 -5.562 1 98.75 121 LEU A CA 1
ATOM 981 C C . LEU A 1 121 ? 13.844 -15.289 -4.254 1 98.75 121 LEU A C 1
ATOM 983 O O . LEU A 1 121 ? 14.359 -14.172 -4.234 1 98.75 121 LEU A O 1
ATOM 987 N N . LYS A 1 122 ? 13.656 -16.031 -3.207 1 98 122 LYS A N 1
ATOM 988 C CA . LYS A 1 122 ? 14.125 -15.578 -1.899 1 98 122 LYS A CA 1
ATOM 989 C C . LYS A 1 122 ? 15.617 -15.266 -1.926 1 98 122 LYS A C 1
ATOM 991 O O . LYS A 1 122 ? 16.047 -14.211 -1.458 1 98 122 LYS A O 1
ATOM 996 N N . GLN A 1 123 ? 16.359 -16.125 -2.502 1 98.12 123 GLN A N 1
ATOM 997 C CA . GLN A 1 123 ? 17.812 -15.945 -2.602 1 98.12 123 GLN A CA 1
ATOM 998 C C . GLN A 1 123 ? 18.156 -14.719 -3.445 1 98.12 123 GLN A C 1
ATOM 1000 O O . GLN A 1 123 ? 19 -13.914 -3.061 1 98.12 123 GLN A O 1
ATOM 1005 N N . ALA A 1 124 ? 17.516 -14.594 -4.566 1 98.5 124 ALA A N 1
ATOM 1006 C CA . ALA A 1 124 ? 17.812 -13.508 -5.492 1 98.5 124 ALA A CA 1
ATOM 1007 C C . ALA A 1 124 ? 17.453 -12.156 -4.883 1 98.5 124 ALA A C 1
ATOM 1009 O O . ALA A 1 124 ? 18.219 -11.188 -4.996 1 98.5 124 ALA A O 1
ATOM 1010 N N . ILE A 1 125 ? 16.312 -12.086 -4.211 1 98.12 125 ILE A N 1
ATOM 1011 C CA . ILE A 1 125 ? 15.797 -10.828 -3.686 1 98.12 125 ILE A CA 1
ATOM 1012 C C . ILE A 1 125 ? 16.625 -10.391 -2.475 1 98.12 125 ILE A C 1
ATOM 1014 O O . ILE A 1 125 ? 16.812 -9.195 -2.246 1 98.12 125 ILE A O 1
ATOM 1018 N N . GLN A 1 126 ? 17.141 -11.336 -1.812 1 97.69 126 GLN A N 1
ATOM 1019 C CA . GLN A 1 126 ? 17.828 -11.023 -0.564 1 97.69 126 GLN A CA 1
ATOM 1020 C C . GLN A 1 126 ? 19.281 -10.641 -0.819 1 97.69 126 GLN A C 1
ATOM 1022 O O . GLN A 1 126 ? 20 -10.234 0.102 1 97.69 126 GLN A O 1
ATOM 1027 N N . MET A 1 127 ? 19.75 -10.758 -2.057 1 97.75 127 MET A N 1
ATOM 1028 C CA . MET A 1 127 ? 21.078 -10.242 -2.402 1 97.75 127 MET A CA 1
ATOM 1029 C C . MET A 1 127 ? 21.109 -8.719 -2.27 1 97.75 127 MET A C 1
ATOM 1031 O O . MET A 1 127 ? 20.109 -8.047 -2.531 1 97.75 127 MET A O 1
ATOM 1035 N N . PRO A 1 128 ? 22.25 -8.141 -1.956 1 97.81 128 PRO A N 1
ATOM 1036 C CA . PRO A 1 128 ? 22.344 -6.688 -1.771 1 97.81 128 PRO A CA 1
ATOM 1037 C C . PRO A 1 128 ? 22.047 -5.91 -3.053 1 97.81 128 PRO A C 1
ATOM 1039 O O . PRO A 1 128 ? 22.359 -6.383 -4.148 1 97.81 128 PRO A O 1
ATOM 1042 N N . TYR A 1 129 ? 21.516 -4.707 -2.826 1 98.06 129 TYR A N 1
ATOM 1043 C CA . TYR A 1 129 ? 21.266 -3.779 -3.922 1 98.06 129 TYR A CA 1
ATOM 1044 C C . TYR A 1 129 ? 22.188 -2.57 -3.836 1 98.06 129 TYR A C 1
ATOM 1046 O O . TYR A 1 129 ? 22.312 -1.954 -2.777 1 98.06 129 TYR A O 1
ATOM 1054 N N . GLN A 1 130 ? 22.844 -2.307 -4.918 1 97.69 130 GLN A N 1
ATOM 1055 C CA . GLN A 1 130 ? 23.609 -1.068 -5.004 1 97.69 130 GLN A CA 1
ATOM 1056 C C . GLN A 1 130 ? 22.797 0.039 -5.664 1 97.69 130 GLN A C 1
ATOM 1058 O O . GLN A 1 130 ? 22.469 -0.045 -6.848 1 97.69 130 GLN A O 1
ATOM 1063 N N . VAL A 1 131 ? 22.453 1.015 -4.898 1 97.19 131 VAL A N 1
ATOM 1064 C CA . VAL A 1 131 ? 21.719 2.162 -5.414 1 97.19 131 VAL A CA 1
ATOM 1065 C C . VAL A 1 131 ? 22.484 3.447 -5.121 1 97.19 131 VAL A C 1
ATOM 1067 O O . VAL A 1 131 ? 22.547 3.9 -3.977 1 97.19 131 VAL A O 1
ATOM 1070 N N . ASP A 1 132 ? 22.953 4.02 -6.219 1 93.31 132 ASP A N 1
ATOM 1071 C CA . ASP A 1 132 ? 23.844 5.164 -6.062 1 93.31 132 ASP A CA 1
ATOM 1072 C C . ASP A 1 132 ? 24.969 4.859 -5.074 1 93.31 132 ASP A C 1
ATOM 1074 O O . ASP A 1 132 ? 25.75 3.92 -5.277 1 93.31 132 ASP A O 1
ATOM 1078 N N . GLN A 1 133 ? 24.969 5.574 -3.904 1 94.69 133 GLN A N 1
ATOM 1079 C CA . GLN A 1 133 ? 26.078 5.387 -2.967 1 94.69 133 GLN A CA 1
ATOM 1080 C C . GLN A 1 133 ? 25.672 4.484 -1.807 1 94.69 133 GLN A C 1
ATOM 1082 O O . GLN A 1 133 ? 26.406 4.344 -0.83 1 94.69 133 GLN A O 1
ATOM 1087 N N . HIS A 1 134 ? 24.594 3.859 -1.964 1 96.38 134 HIS A N 1
ATOM 1088 C CA . HIS A 1 134 ? 24.078 3.086 -0.842 1 96.38 134 HIS A CA 1
ATOM 1089 C C . HIS A 1 134 ? 24.031 1.599 -1.171 1 96.38 134 HIS A C 1
ATOM 1091 O O . HIS A 1 134 ? 23.719 1.218 -2.305 1 96.38 134 HIS A O 1
ATOM 1097 N N . ARG A 1 135 ? 24.406 0.81 -0.172 1 97 135 ARG A N 1
ATOM 1098 C CA . ARG A 1 135 ? 24.172 -0.631 -0.202 1 97 135 ARG A CA 1
ATOM 1099 C C . ARG A 1 135 ? 22.953 -1.008 0.643 1 97 135 ARG A C 1
ATOM 1101 O O . ARG A 1 135 ? 22.953 -0.785 1.855 1 97 135 ARG A O 1
ATOM 1108 N N . VAL A 1 136 ? 21.953 -1.623 0.041 1 97.31 136 VAL A N 1
ATOM 1109 C CA . VAL A 1 136 ? 20.672 -1.856 0.704 1 97.31 136 VAL A CA 1
ATOM 1110 C C . VAL A 1 136 ? 20.375 -3.354 0.75 1 97.31 136 VAL A C 1
ATOM 1112 O O . VAL A 1 136 ? 20.609 -4.07 -0.227 1 97.31 136 VAL A O 1
ATOM 1115 N N . LEU A 1 137 ? 19.906 -3.789 1.905 1 96.88 137 LEU A N 1
ATOM 1116 C CA . LEU A 1 137 ? 19.438 -5.164 2.086 1 96.88 137 LEU A CA 1
ATOM 1117 C C . LEU A 1 137 ? 17.953 -5.203 2.428 1 96.88 137 LEU A C 1
ATOM 1119 O O . LEU A 1 137 ? 17.469 -4.375 3.197 1 96.88 137 LEU A O 1
ATOM 1123 N N . VAL A 1 138 ? 17.297 -6.156 1.789 1 96.88 138 VAL A N 1
ATOM 1124 C CA . VAL A 1 138 ? 15.898 -6.375 2.125 1 96.88 138 VAL A CA 1
ATOM 1125 C C . VAL A 1 138 ? 15.617 -7.875 2.213 1 96.88 138 VAL A C 1
ATOM 1127 O O . VAL A 1 138 ? 16.312 -8.68 1.584 1 96.88 138 VAL A O 1
ATOM 1130 N N . GLY A 1 139 ? 14.672 -8.188 3.037 1 96.5 139 GLY A N 1
ATOM 1131 C CA . GLY A 1 139 ? 14.164 -9.547 3.076 1 96.5 139 GLY A CA 1
ATOM 1132 C C . GLY A 1 139 ? 12.883 -9.734 2.289 1 96.5 139 GLY A C 1
ATOM 1133 O O . GLY A 1 139 ? 12.336 -8.766 1.755 1 96.5 139 GLY A O 1
ATOM 1134 N N . VAL A 1 140 ? 12.477 -10.969 2.273 1 97.88 140 VAL A N 1
ATOM 1135 C CA . VAL A 1 140 ? 11.211 -11.25 1.608 1 97.88 140 VAL A CA 1
ATOM 1136 C C . VAL A 1 140 ? 10.555 -12.469 2.244 1 97.88 140 VAL A C 1
ATOM 1138 O O . VAL A 1 140 ? 11.234 -13.43 2.621 1 97.88 140 VAL A O 1
ATOM 1141 N N . SER A 1 141 ? 9.328 -12.383 2.434 1 98.19 141 SER A N 1
ATOM 1142 C CA . SER A 1 141 ? 8.484 -13.492 2.846 1 98.19 141 SER A CA 1
ATOM 1143 C C . SER A 1 141 ? 7.578 -13.953 1.707 1 98.19 141 SER A C 1
ATOM 1145 O O . SER A 1 141 ? 6.984 -13.133 1.006 1 98.19 141 SER A O 1
ATOM 1147 N N . ILE A 1 142 ? 7.527 -15.273 1.512 1 98.19 142 ILE A N 1
ATOM 1148 C CA . ILE A 1 142 ? 6.797 -15.82 0.369 1 98.19 142 ILE A CA 1
ATOM 1149 C C . ILE A 1 142 ? 5.809 -16.875 0.845 1 98.19 142 ILE A C 1
ATOM 1151 O O . ILE A 1 142 ? 6.16 -17.75 1.64 1 98.19 142 ILE A O 1
ATOM 1155 N N . GLY A 1 143 ? 4.598 -16.719 0.441 1 98.44 143 GLY A N 1
ATOM 1156 C CA . GLY A 1 143 ? 3.582 -17.75 0.589 1 98.44 143 GLY A CA 1
ATOM 1157 C C . GLY A 1 143 ? 3.123 -18.328 -0.735 1 98.44 143 GLY A C 1
ATOM 1158 O O . GLY A 1 143 ? 3.002 -17.594 -1.727 1 98.44 143 GLY A O 1
ATOM 1159 N N . ILE A 1 144 ? 2.785 -19.609 -0.733 1 98.38 144 ILE A N 1
ATOM 1160 C CA . ILE A 1 144 ? 2.412 -20.281 -1.977 1 98.38 144 ILE A CA 1
ATOM 1161 C C . ILE A 1 144 ? 1.058 -20.969 -1.81 1 98.38 144 ILE A C 1
ATOM 1163 O O . ILE A 1 144 ? 0.808 -21.625 -0.795 1 98.38 144 ILE A O 1
ATOM 1167 N N . ALA A 1 145 ? 0.208 -20.766 -2.771 1 98.12 145 ALA A N 1
ATOM 1168 C CA . ALA A 1 145 ? -1.027 -21.531 -2.9 1 98.12 145 ALA A CA 1
ATOM 1169 C C . ALA A 1 145 ? -1.044 -22.328 -4.199 1 98.12 145 ALA A C 1
ATOM 1171 O O . ALA A 1 145 ? -0.509 -21.875 -5.219 1 98.12 145 ALA A O 1
ATOM 1172 N N . TYR A 1 146 ? -1.729 -23.484 -4.137 1 96.62 146 TYR A N 1
ATOM 1173 C CA . TYR A 1 146 ? -1.783 -24.359 -5.297 1 96.62 146 TYR A CA 1
ATOM 1174 C C . TYR A 1 146 ? -3.223 -24.594 -5.742 1 96.62 146 TYR A C 1
ATOM 1176 O O . TYR A 1 146 ? -4.109 -24.781 -4.906 1 96.62 146 TYR A O 1
ATOM 1184 N N . TYR A 1 147 ? -3.4 -24.391 -6.98 1 94.31 147 TYR A N 1
ATOM 1185 C CA . TYR A 1 147 ? -4.625 -24.891 -7.602 1 94.31 147 TYR A CA 1
ATOM 1186 C C . TYR A 1 147 ? -4.445 -26.312 -8.102 1 94.31 147 TYR A C 1
ATOM 1188 O O . TYR A 1 147 ? -3.477 -26.625 -8.797 1 94.31 147 TYR A O 1
ATOM 1196 N N . PRO A 1 148 ? -5.383 -27.219 -7.773 1 92.69 148 PRO A N 1
ATOM 1197 C CA . PRO A 1 148 ? -6.668 -26.984 -7.113 1 92.69 148 PRO A CA 1
ATOM 1198 C C . PRO A 1 148 ? -6.629 -27.297 -5.617 1 92.69 148 PRO A C 1
ATOM 1200 O O . PRO A 1 148 ? -7.641 -27.156 -4.93 1 92.69 148 PRO A O 1
ATOM 1203 N N . GLU A 1 149 ? -5.5 -27.609 -5.07 1 93.31 149 GLU A N 1
ATOM 1204 C CA . GLU A 1 149 ? -5.398 -28.156 -3.719 1 93.31 149 GLU A CA 1
ATOM 1205 C C . GLU A 1 149 ? -5.805 -27.125 -2.672 1 93.31 149 GLU A C 1
ATOM 1207 O O . GLU A 1 149 ? -6.441 -27.453 -1.672 1 93.31 149 GLU A O 1
ATOM 1212 N N . ASP A 1 150 ? -5.477 -25.938 -2.93 1 95.69 150 ASP A N 1
ATOM 1213 C CA . ASP A 1 150 ? -5.664 -24.922 -1.9 1 95.69 150 ASP A CA 1
ATOM 1214 C C . ASP A 1 150 ? -6.887 -24.062 -2.197 1 95.69 150 ASP A C 1
ATOM 1216 O O . ASP A 1 150 ? -7.223 -23.156 -1.425 1 95.69 150 ASP A O 1
ATOM 1220 N N . GLY A 1 151 ? -7.504 -24.281 -3.273 1 93.38 151 GLY A N 1
ATOM 1221 C CA . GLY A 1 151 ? -8.688 -23.516 -3.629 1 93.38 151 GLY A CA 1
ATOM 1222 C C . GLY A 1 151 ? -9.055 -23.641 -5.098 1 93.38 151 GLY A C 1
ATOM 1223 O O . GLY A 1 151 ? -8.195 -23.906 -5.938 1 93.38 151 GLY A O 1
ATOM 1224 N N . LEU A 1 152 ? -10.328 -23.344 -5.383 1 91.69 152 LEU A N 1
ATOM 1225 C CA . LEU A 1 152 ? -10.828 -23.438 -6.75 1 91.69 152 LEU A CA 1
ATOM 1226 C C . LEU A 1 152 ? -11.18 -22.062 -7.297 1 91.69 152 LEU A C 1
ATOM 1228 O O . LEU A 1 152 ? -11.414 -21.906 -8.5 1 91.69 152 LEU A O 1
ATOM 1232 N N . LEU A 1 153 ? -11.203 -21.094 -6.359 1 90.44 153 LEU A N 1
ATOM 1233 C CA . LEU A 1 153 ? -11.555 -19.719 -6.723 1 90.44 153 LEU A CA 1
ATOM 1234 C C . LEU A 1 153 ? -10.367 -18.781 -6.527 1 90.44 153 LEU A C 1
ATOM 1236 O O . LEU A 1 153 ? -9.5 -19.047 -5.688 1 90.44 153 LEU A O 1
ATOM 1240 N N . ILE A 1 154 ? -10.398 -17.75 -7.242 1 92 154 ILE A N 1
ATOM 1241 C CA . ILE A 1 154 ? -9.328 -16.766 -7.219 1 92 154 ILE A CA 1
ATOM 1242 C C . ILE A 1 154 ? -9.133 -16.25 -5.797 1 92 154 ILE A C 1
ATOM 1244 O O . ILE A 1 154 ? -8.023 -16.266 -5.266 1 92 154 ILE A O 1
ATOM 1248 N N . ASP A 1 155 ? -10.195 -15.812 -5.188 1 88.69 155 ASP A N 1
ATOM 1249 C CA . ASP A 1 155 ? -10.125 -15.195 -3.867 1 88.69 155 ASP A CA 1
ATOM 1250 C C . ASP A 1 155 ? -9.609 -16.188 -2.828 1 88.69 155 ASP A C 1
ATOM 1252 O O . ASP A 1 155 ? -8.898 -15.805 -1.893 1 88.69 155 ASP A O 1
ATOM 1256 N N . GLU A 1 156 ? -9.898 -17.391 -2.998 1 92.31 156 GLU A N 1
ATOM 1257 C CA . GLU A 1 156 ? -9.43 -18.438 -2.088 1 92.31 156 GLU A CA 1
ATOM 1258 C C . GLU A 1 156 ? -7.922 -18.625 -2.209 1 92.31 156 GLU A C 1
AT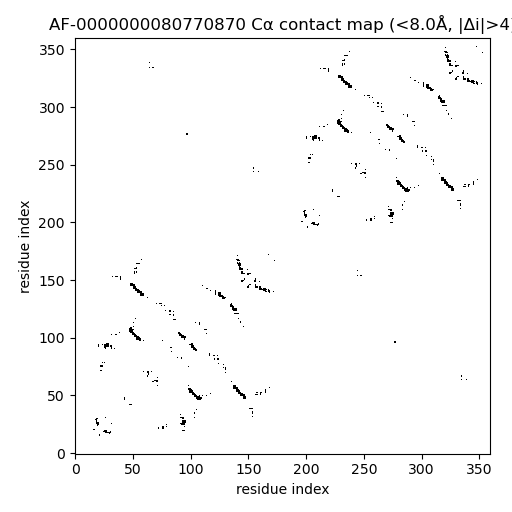OM 1260 O O . GLU A 1 156 ? -7.219 -18.703 -1.199 1 92.31 156 GLU A O 1
ATOM 1265 N N . LEU A 1 157 ? -7.512 -18.734 -3.449 1 95 157 LEU A N 1
ATOM 1266 C CA . LEU A 1 157 ? -6.09 -18.953 -3.695 1 95 157 LEU A CA 1
ATOM 1267 C C . LEU A 1 157 ? -5.262 -17.781 -3.174 1 95 157 LEU A C 1
ATOM 1269 O O . LEU A 1 157 ? -4.242 -17.984 -2.508 1 95 157 LEU A O 1
ATOM 1273 N N . LEU A 1 158 ? -5.715 -16.641 -3.424 1 94.38 158 LEU A N 1
ATOM 1274 C CA . LEU A 1 158 ? -5.012 -15.453 -2.965 1 94.38 158 LEU A CA 1
ATOM 1275 C C . LEU A 1 158 ? -5 -15.383 -1.44 1 94.38 158 LEU A C 1
ATOM 1277 O O . LEU A 1 158 ? -3.982 -15.039 -0.838 1 94.38 158 LEU A O 1
ATOM 1281 N N . ALA A 1 159 ? -6.09 -15.703 -0.848 1 92.88 159 ALA A N 1
ATOM 1282 C CA . ALA A 1 159 ? -6.188 -15.68 0.609 1 92.88 159 ALA A CA 1
ATOM 1283 C C . ALA A 1 159 ? -5.227 -16.688 1.239 1 92.88 159 ALA A C 1
ATOM 1285 O O . ALA A 1 159 ? -4.566 -16.375 2.234 1 92.88 159 ALA A O 1
ATOM 1286 N N . VAL A 1 160 ? -5.117 -17.797 0.681 1 95.81 160 VAL A N 1
ATOM 1287 C CA . VAL A 1 160 ? -4.242 -18.844 1.204 1 95.81 160 VAL A CA 1
ATOM 1288 C C . VAL A 1 160 ? -2.783 -18.406 1.058 1 95.81 160 VAL A C 1
ATOM 1290 O O . VAL A 1 160 ? -2.002 -18.516 2.008 1 95.81 160 VAL A O 1
ATOM 1293 N N . ALA A 1 161 ? -2.416 -17.984 -0.136 1 97.56 161 ALA A N 1
ATOM 1294 C CA . ALA A 1 161 ? -1.039 -17.562 -0.375 1 97.56 161 ALA A CA 1
ATOM 1295 C C . ALA A 1 161 ? -0.648 -16.406 0.555 1 97.56 161 ALA A C 1
ATOM 1297 O O . ALA A 1 161 ? 0.461 -16.391 1.095 1 97.56 161 ALA A O 1
ATOM 1298 N N . ASP A 1 162 ? -1.549 -15.523 0.707 1 94.88 162 ASP A N 1
ATOM 1299 C CA . ASP A 1 162 ? -1.323 -14.375 1.582 1 94.88 162 ASP A CA 1
ATOM 1300 C C . ASP A 1 162 ? -1.135 -14.82 3.031 1 94.88 162 ASP A C 1
ATOM 1302 O O . ASP A 1 162 ? -0.229 -14.352 3.719 1 94.88 162 ASP A O 1
ATOM 1306 N N . ARG A 1 163 ? -1.964 -15.648 3.529 1 93.88 163 ARG A N 1
ATOM 1307 C CA . ARG A 1 163 ? -1.868 -16.156 4.891 1 93.88 163 ARG A CA 1
ATOM 1308 C C . ARG A 1 163 ? -0.54 -16.875 5.117 1 93.88 163 ARG A C 1
ATOM 1310 O O . ARG A 1 163 ? 0.103 -16.688 6.152 1 93.88 163 ARG A O 1
ATOM 1317 N N . LYS A 1 164 ? -0.174 -17.703 4.199 1 96.88 164 LYS A N 1
ATOM 1318 C CA . LYS A 1 164 ? 1.09 -18.422 4.312 1 96.88 164 LYS A CA 1
ATOM 1319 C C . LYS A 1 164 ? 2.275 -17.453 4.305 1 96.88 164 LYS A C 1
ATOM 1321 O O . LYS A 1 164 ? 3.236 -17.641 5.055 1 96.88 164 LYS A O 1
ATOM 1326 N N . MET A 1 165 ? 2.172 -16.5 3.48 1 96.25 165 MET A N 1
ATOM 1327 C CA . MET A 1 165 ? 3.207 -15.461 3.453 1 96.25 165 MET A CA 1
ATOM 1328 C C . MET A 1 165 ? 3.309 -14.758 4.801 1 96.25 165 MET A C 1
ATOM 1330 O O . MET A 1 165 ? 4.406 -14.594 5.34 1 96.25 165 MET A O 1
ATOM 1334 N N . TYR A 1 166 ? 2.164 -14.367 5.305 1 91.75 166 TYR A N 1
ATOM 1335 C CA . TYR A 1 166 ? 2.137 -13.688 6.598 1 91.75 166 TYR A CA 1
ATOM 1336 C C . TYR A 1 166 ? 2.736 -14.57 7.688 1 91.75 166 TYR A C 1
ATOM 1338 O O . TYR A 1 166 ? 3.465 -14.086 8.555 1 91.75 166 TYR A O 1
ATOM 1346 N N . GLY A 1 167 ? 2.381 -15.789 7.68 1 93 167 GLY A N 1
ATOM 1347 C CA . GLY A 1 167 ? 2.986 -16.734 8.609 1 93 167 GLY A CA 1
ATOM 1348 C C . GLY A 1 167 ? 4.5 -16.781 8.508 1 93 167 GLY A C 1
ATOM 1349 O O . GLY A 1 167 ? 5.195 -16.766 9.531 1 93 167 GLY A O 1
ATOM 1350 N N . ASN A 1 168 ? 5.02 -16.812 7.336 1 92.62 168 ASN A N 1
ATOM 1351 C CA . ASN A 1 168 ? 6.457 -16.859 7.09 1 92.62 168 ASN A CA 1
ATOM 1352 C C . ASN A 1 168 ? 7.145 -15.562 7.492 1 92.62 168 ASN A C 1
ATOM 1354 O O . ASN A 1 168 ? 8.32 -15.562 7.855 1 92.62 168 ASN A O 1
ATOM 1358 N N . LYS A 1 169 ? 6.418 -14.484 7.355 1 90.75 169 LYS A N 1
ATOM 1359 C CA . LYS A 1 169 ? 6.938 -13.18 7.75 1 90.75 169 LYS A CA 1
ATOM 1360 C C . LYS A 1 169 ? 7.129 -13.102 9.266 1 90.75 169 LYS A C 1
ATOM 1362 O O . LYS A 1 169 ? 8.086 -12.484 9.742 1 90.75 169 LYS A O 1
ATOM 1367 N N . GLN A 1 170 ? 6.262 -13.602 10 1 86.81 170 GLN A N 1
ATOM 1368 C CA . GLN A 1 170 ? 6.309 -13.57 11.461 1 86.81 170 GLN A CA 1
ATOM 1369 C C . GLN A 1 170 ? 7.32 -14.57 12 1 86.81 170 GLN A C 1
ATOM 1371 O O . GLN A 1 170 ? 7.742 -14.477 13.156 1 86.81 170 GLN A O 1
ATOM 1376 N N . SER A 1 171 ? 7.605 -15.578 11.297 1 79.12 171 SER A N 1
ATOM 1377 C CA . SER A 1 171 ? 8.578 -16.594 11.68 1 79.12 171 SER A CA 1
ATOM 1378 C C . SER A 1 171 ? 9.773 -16.609 10.727 1 79.12 171 SER A C 1
ATOM 1380 O O . SER A 1 171 ? 9.883 -17.5 9.883 1 79.12 171 SER A O 1
ATOM 1382 N N . PRO A 1 172 ? 10.5 -15.562 10.766 1 57.31 172 PRO A N 1
ATOM 1383 C CA . PRO A 1 172 ? 11.578 -15.578 9.773 1 57.31 172 PRO A CA 1
ATOM 1384 C C . PRO A 1 172 ? 12.469 -16.812 9.883 1 57.31 172 PRO A C 1
ATOM 1386 O O . PRO A 1 172 ? 12.688 -17.312 10.984 1 57.31 172 PRO A O 1
ATOM 1389 N N . SER A 1 173 ? 12.477 -17.641 8.984 1 49.56 173 SER A N 1
ATOM 1390 C CA . SER A 1 173 ? 13.398 -18.766 9.039 1 49.56 173 SER A CA 1
ATOM 1391 C C . SER A 1 173 ? 14.75 -18.359 9.617 1 49.56 173 SER A C 1
ATOM 1393 O O . SER A 1 173 ? 15.242 -17.266 9.328 1 49.56 173 SER A O 1
ATOM 1395 N N . ARG A 1 174 ? 15.195 -18.969 10.719 1 44.66 174 ARG A N 1
ATOM 1396 C CA . ARG A 1 174 ? 16.484 -18.875 11.391 1 44.66 174 ARG A CA 1
ATOM 1397 C C . ARG A 1 174 ? 17.609 -18.578 10.391 1 44.66 174 ARG A C 1
ATOM 1399 O O . ARG A 1 174 ? 18.766 -18.391 10.781 1 44.66 174 ARG A O 1
ATOM 1406 N N . HIS A 1 175 ? 17.547 -18.938 9.133 1 37.78 175 HIS A N 1
ATOM 1407 C CA . HIS A 1 175 ? 18.734 -18.844 8.305 1 37.78 175 HIS A CA 1
ATOM 1408 C C . HIS A 1 175 ? 19.062 -17.391 7.965 1 37.78 175 HIS A C 1
ATOM 1410 O O . HIS A 1 175 ? 20.094 -17.125 7.332 1 37.78 175 HIS A O 1
ATOM 1416 N N . SER A 1 176 ? 18.125 -16.5 7.918 1 38.91 176 SER A N 1
ATOM 1417 C CA . SER A 1 176 ? 18.516 -15.133 7.57 1 38.91 176 SER A CA 1
ATOM 1418 C C . SER A 1 176 ? 19.203 -14.438 8.742 1 38.91 176 SER A C 1
ATOM 1420 O O . SER A 1 176 ? 19.391 -13.219 8.719 1 38.91 176 SER A O 1
ATOM 1422 N N . GLU A 1 177 ? 19.203 -14.938 9.875 1 35.41 177 GLU A N 1
ATOM 1423 C CA . GLU A 1 177 ? 20.062 -14.328 10.891 1 35.41 177 GLU A CA 1
ATOM 1424 C C . GLU A 1 177 ? 21.516 -14.234 10.398 1 35.41 177 GLU A C 1
ATOM 1426 O O . GLU A 1 177 ? 22 -15.133 9.703 1 35.41 177 GLU A O 1
ATOM 1431 N N . ILE A 1 178 ? 22 -12.977 10.336 1 32.75 178 ILE A N 1
ATOM 1432 C CA . ILE A 1 178 ? 23.406 -12.664 10.094 1 32.75 178 ILE A CA 1
ATOM 1433 C C . ILE A 1 178 ? 24.281 -13.695 10.805 1 32.75 178 ILE A C 1
ATOM 1435 O O . ILE A 1 178 ? 24.219 -13.836 12.023 1 32.75 178 ILE A O 1
ATOM 1439 N N . VAL A 1 179 ? 24.656 -14.625 10.062 1 27.19 179 VAL A N 1
ATOM 1440 C CA . VAL A 1 179 ? 25.906 -15.258 10.5 1 27.19 179 VAL A CA 1
ATOM 1441 C C . VAL A 1 179 ? 26.938 -14.18 10.82 1 27.19 179 VAL A C 1
ATOM 1443 O O . VAL A 1 179 ? 27.328 -13.398 9.945 1 27.19 179 VAL A O 1
ATOM 1446 N N . ASP A 1 180 ? 26.781 -13.578 12.055 1 28.92 180 ASP A N 1
ATOM 1447 C CA . ASP A 1 180 ? 28.078 -13.094 12.484 1 28.92 180 ASP A CA 1
ATOM 1448 C C . ASP A 1 180 ? 29.156 -14.164 12.312 1 28.92 180 ASP A C 1
ATOM 1450 O O . ASP A 1 180 ? 28.906 -15.344 12.547 1 28.92 180 ASP A O 1
ATOM 1454 N N . MET B 1 1 ? -12.094 27.625 -30.75 1 34 1 MET B N 1
ATOM 1455 C CA . MET B 1 1 ? -12.492 27.703 -29.344 1 34 1 MET B CA 1
ATOM 1456 C C . MET B 1 1 ? -12.695 26.312 -28.766 1 34 1 MET B C 1
ATOM 1458 O O . MET B 1 1 ? -12.5 26.094 -27.578 1 34 1 MET B O 1
ATOM 1462 N N . ARG B 1 2 ? -13.234 25.375 -29.594 1 50.16 2 ARG B N 1
ATOM 1463 C CA . ARG B 1 2 ? -13.555 24 -29.188 1 50.16 2 ARG B CA 1
ATOM 1464 C C . ARG B 1 2 ? -12.281 23.203 -28.906 1 50.16 2 ARG B C 1
ATOM 1466 O O . ARG B 1 2 ? -12.25 22.375 -28 1 50.16 2 ARG B O 1
ATOM 1473 N N . SER B 1 3 ? -11.352 23.594 -29.594 1 59.44 3 SER B N 1
ATOM 1474 C CA . SER B 1 3 ? -10.086 22.875 -29.594 1 59.44 3 SER B CA 1
ATOM 1475 C C . SER B 1 3 ? -9.305 23.125 -28.312 1 59.44 3 SER B C 1
ATOM 1477 O O . SER B 1 3 ? -8.664 22.203 -27.781 1 59.44 3 SER B O 1
ATOM 1479 N N . SER B 1 4 ? -9.492 24.391 -27.875 1 56.28 4 SER B N 1
ATOM 1480 C CA . SER B 1 4 ? -8.805 24.797 -26.656 1 56.28 4 SER B CA 1
ATOM 1481 C C . SER B 1 4 ? -9.414 24.141 -25.422 1 56.28 4 SER B C 1
ATOM 1483 O O . SER B 1 4 ? -8.711 23.812 -24.469 1 56.28 4 SER B O 1
ATOM 1485 N N . ASP B 1 5 ? -10.688 23.953 -25.5 1 57.72 5 ASP B N 1
ATOM 1486 C CA . ASP B 1 5 ? -11.414 23.359 -24.375 1 57.72 5 ASP B CA 1
ATOM 1487 C C . ASP B 1 5 ? -11.039 21.891 -24.219 1 57.72 5 ASP B C 1
ATOM 1489 O O . ASP B 1 5 ? -10.883 21.406 -23.094 1 57.72 5 ASP B O 1
ATOM 1493 N N . SER B 1 6 ? -10.945 21.328 -25.375 1 60.56 6 SER B N 1
ATOM 1494 C CA . SER B 1 6 ? -10.602 19.906 -25.344 1 60.56 6 SER B CA 1
ATOM 1495 C C . SER B 1 6 ? -9.188 19.688 -24.812 1 60.56 6 SER B C 1
ATOM 1497 O O . SER B 1 6 ? -8.945 18.734 -24.062 1 60.56 6 SER B O 1
ATOM 1499 N N . ARG B 1 7 ? -8.391 20.641 -25.188 1 56.06 7 ARG B N 1
ATOM 1500 C CA . ARG B 1 7 ? -7.016 20.547 -24.703 1 56.06 7 ARG B CA 1
ATOM 1501 C C . ARG B 1 7 ? -6.953 20.781 -23.203 1 56.06 7 ARG B C 1
ATOM 1503 O O . ARG B 1 7 ? -6.27 20.062 -22.484 1 56.06 7 ARG B O 1
ATOM 1510 N N . ARG B 1 8 ? -7.574 21.828 -22.672 1 57.97 8 ARG B N 1
ATOM 1511 C CA . ARG B 1 8 ? -7.613 22.141 -21.234 1 57.97 8 ARG B CA 1
ATOM 1512 C C . ARG B 1 8 ? -8.211 20.984 -20.453 1 57.97 8 ARG B C 1
ATOM 1514 O O . ARG B 1 8 ? -7.746 20.656 -19.359 1 57.97 8 ARG B O 1
ATOM 1521 N N . GLN B 1 9 ? -9.242 20.5 -21.047 1 61.31 9 GLN B N 1
ATOM 1522 C CA . GLN B 1 9 ? -9.867 19.359 -20.391 1 61.31 9 GLN B CA 1
ATOM 1523 C C . GLN B 1 9 ? -8.914 18.172 -20.312 1 61.31 9 GLN B C 1
ATOM 1525 O O . GLN B 1 9 ? -8.844 17.484 -19.297 1 61.31 9 GLN B O 1
ATOM 1530 N N . ARG B 1 10 ? -8.211 17.969 -21.406 1 60.03 10 ARG B N 1
ATOM 1531 C CA . ARG B 1 10 ? -7.242 16.875 -21.438 1 60.03 10 ARG B CA 1
ATOM 1532 C C . ARG B 1 10 ? -6.105 17.125 -20.453 1 60.03 10 ARG B C 1
ATOM 1534 O O . ARG B 1 10 ? -5.656 16.203 -19.766 1 60.03 10 ARG B O 1
ATOM 1541 N N . GLU B 1 11 ? -5.727 18.422 -20.422 1 60.31 11 GLU B N 1
ATOM 1542 C CA . GLU B 1 11 ? -4.664 18.766 -19.484 1 60.31 11 GLU B CA 1
ATOM 1543 C C . GLU B 1 11 ? -5.125 18.609 -18.047 1 60.31 11 GLU B C 1
ATOM 1545 O O . GLU B 1 11 ? -4.367 18.141 -17.188 1 60.31 11 GLU B O 1
ATOM 1550 N N . SER B 1 12 ? -6.324 19.125 -17.859 1 64.81 12 SER B N 1
ATOM 1551 C CA . SER B 1 12 ? -6.895 18.969 -16.531 1 64.81 12 SER B CA 1
ATOM 1552 C C . SER B 1 12 ? -7.023 17.5 -16.125 1 64.81 12 SER B C 1
ATOM 1554 O O . SER B 1 12 ? -6.707 17.125 -15 1 64.81 12 SER B O 1
ATOM 1556 N N . GLN B 1 13 ? -7.41 16.766 -17.016 1 65.31 13 GLN B N 1
ATOM 1557 C CA . GLN B 1 13 ? -7.539 15.344 -16.75 1 65.31 13 GLN B CA 1
ATOM 1558 C C . GLN B 1 13 ? -6.18 14.711 -16.484 1 65.31 13 GLN B C 1
ATOM 1560 O O . GLN B 1 13 ? -6.047 13.875 -15.578 1 65.31 13 GLN B O 1
ATOM 1565 N N . LEU B 1 14 ? -5.266 15.156 -17.25 1 64.25 14 LEU B N 1
ATOM 1566 C CA . LEU B 1 14 ? -3.918 14.625 -17.078 1 64.25 14 LEU B CA 1
ATOM 1567 C C . LEU B 1 14 ? -3.35 15.023 -15.711 1 64.25 14 LEU B C 1
ATOM 1569 O O . LEU B 1 14 ? -2.701 14.211 -15.047 1 64.25 14 LEU B O 1
ATOM 1573 N N . PHE B 1 15 ? -3.662 16.25 -15.383 1 67.25 15 PHE B N 1
ATOM 1574 C CA . PHE B 1 15 ? -3.223 16.719 -14.07 1 67.25 15 PHE B CA 1
ATOM 1575 C C . PHE B 1 15 ? -3.883 15.906 -12.961 1 67.25 15 PHE B C 1
ATOM 1577 O O . PHE B 1 15 ? -3.223 15.516 -11.992 1 67.25 15 PHE B O 1
ATOM 1584 N N . HIS B 1 16 ? -5.102 15.719 -13.125 1 71.06 16 HIS B N 1
ATOM 1585 C CA . HIS B 1 16 ? -5.824 14.961 -12.109 1 71.06 16 HIS B CA 1
ATOM 1586 C C . HIS B 1 16 ? -5.281 13.547 -11.992 1 71.06 16 HIS B C 1
ATOM 1588 O O . HIS B 1 16 ? -5.047 13.055 -10.883 1 71.06 16 HIS B O 1
ATOM 1594 N N . LEU B 1 17 ? -4.977 13.008 -13.008 1 69.81 17 LEU B N 1
ATOM 1595 C CA . LEU B 1 17 ? -4.445 11.648 -13.039 1 69.81 17 LEU B CA 1
ATOM 1596 C C . LEU B 1 17 ? -3.066 11.586 -12.391 1 69.81 17 LEU B C 1
ATOM 1598 O O . LEU B 1 17 ? -2.727 10.602 -11.734 1 69.81 17 LEU B O 1
ATOM 1602 N N . ALA B 1 18 ? -2.455 12.727 -12.422 1 74.56 18 ALA B N 1
ATOM 1603 C CA . ALA B 1 18 ? -1.077 12.758 -11.938 1 74.56 18 ALA B CA 1
ATOM 1604 C C . ALA B 1 18 ? -1.027 13.078 -10.445 1 74.56 18 ALA B C 1
ATOM 1606 O O . ALA B 1 18 ? -0.031 12.789 -9.773 1 74.56 18 ALA B O 1
ATOM 1607 N N . ASN B 1 19 ? -2.211 13.57 -9.961 1 88.44 19 ASN B N 1
ATOM 1608 C CA . ASN B 1 19 ? -2.064 14.156 -8.633 1 88.44 19 ASN B CA 1
ATOM 1609 C C . ASN B 1 19 ? -3.148 13.656 -7.68 1 88.44 19 ASN B C 1
ATOM 1611 O O . ASN B 1 19 ? -3.174 14.039 -6.512 1 88.44 19 ASN B O 1
ATOM 1615 N N . HIS B 1 20 ? -3.91 12.758 -8.188 1 91.94 20 HIS B N 1
ATOM 1616 C CA . HIS B 1 20 ? -4.992 12.305 -7.324 1 91.94 20 HIS B CA 1
ATOM 1617 C C . HIS B 1 20 ? -5.105 10.789 -7.324 1 91.94 20 HIS B C 1
ATOM 1619 O O . HIS B 1 20 ? -4.805 10.141 -8.328 1 91.94 20 HIS B O 1
ATOM 1625 N N . ASP B 1 21 ? -5.547 10.352 -6.238 1 92 21 ASP B N 1
ATOM 1626 C CA . ASP B 1 21 ? -5.863 8.93 -6.113 1 92 21 ASP B CA 1
ATOM 1627 C C . ASP B 1 21 ? -7.164 8.586 -6.836 1 92 21 ASP B C 1
ATOM 1629 O O . ASP B 1 21 ? -8.227 9.125 -6.508 1 92 21 ASP B O 1
ATOM 1633 N N . ARG B 1 22 ? -7.09 7.645 -7.684 1 85.62 22 ARG B N 1
ATOM 1634 C CA . ARG B 1 22 ? -8.219 7.355 -8.562 1 85.62 22 ARG B CA 1
ATOM 1635 C C . ARG B 1 22 ? -9.375 6.75 -7.777 1 85.62 22 ARG B C 1
ATOM 1637 O O . ARG B 1 22 ? -10.547 6.961 -8.117 1 85.62 22 ARG B O 1
ATOM 1644 N N . LEU B 1 23 ? -9.102 6.059 -6.77 1 90.81 23 LEU B N 1
ATOM 1645 C CA . LEU B 1 23 ? -10.148 5.348 -6.039 1 90.81 23 LEU B CA 1
ATOM 1646 C C . LEU B 1 23 ? -10.961 6.312 -5.18 1 90.81 23 LEU B C 1
ATOM 1648 O O . LEU B 1 23 ? -12.195 6.258 -5.172 1 90.81 23 LEU B O 1
ATOM 1652 N N . THR B 1 24 ? -10.312 7.238 -4.512 1 96.5 24 THR B N 1
ATOM 1653 C CA . THR B 1 24 ? -10.977 8.031 -3.479 1 96.5 24 THR B CA 1
ATOM 1654 C C . THR B 1 24 ? -11.141 9.477 -3.926 1 96.5 24 THR B C 1
ATOM 1656 O O . THR B 1 24 ? -11.906 10.234 -3.322 1 96.5 24 THR B O 1
ATOM 1659 N N . GLY B 1 25 ? -10.359 9.867 -4.883 1 94.38 25 GLY B N 1
ATOM 1660 C 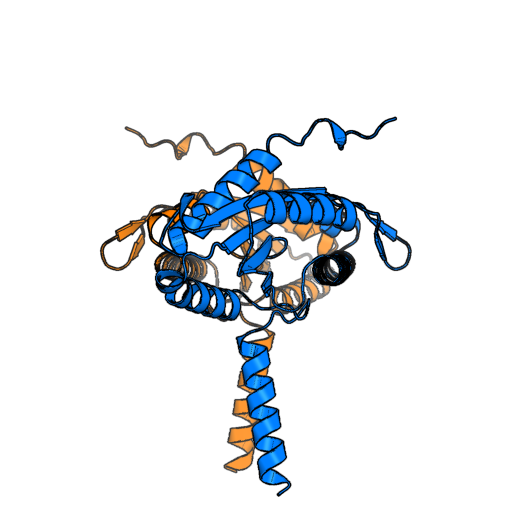CA . GLY B 1 25 ? -10.375 11.258 -5.32 1 94.38 25 GLY B CA 1
ATOM 1661 C C . GLY B 1 25 ? -9.5 12.164 -4.477 1 94.38 25 GLY B C 1
ATOM 1662 O O . GLY B 1 25 ? -9.328 13.344 -4.793 1 94.38 25 GLY B O 1
ATOM 1663 N N . LEU B 1 26 ? -8.922 11.664 -3.432 1 97.12 26 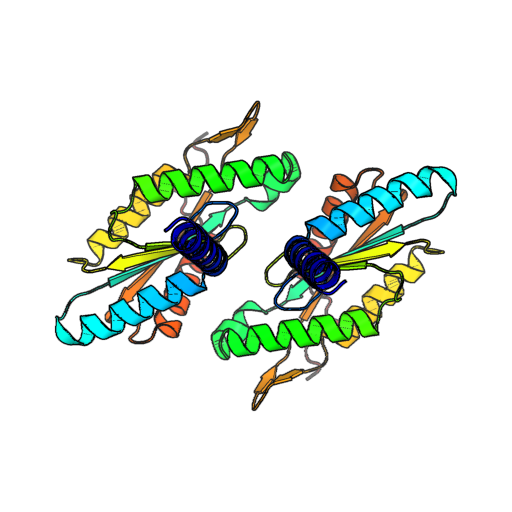LEU B N 1
ATOM 1664 C CA . LEU B 1 26 ? -8.016 12.438 -2.588 1 97.12 26 LEU B CA 1
ATOM 1665 C C . LEU B 1 26 ? -6.719 12.75 -3.322 1 97.12 26 LEU B C 1
ATOM 1667 O O . LEU B 1 26 ? -6.449 12.18 -4.383 1 97.12 26 LEU B O 1
ATOM 1671 N N . ALA B 1 27 ? -5.996 13.727 -2.781 1 96 27 ALA B N 1
ATOM 1672 C CA . ALA B 1 27 ? -4.641 13.93 -3.289 1 96 27 ALA B CA 1
ATOM 1673 C C . ALA B 1 27 ? -3.826 12.641 -3.217 1 96 27 ALA B C 1
ATOM 1675 O O . ALA B 1 27 ? -4.094 11.781 -2.377 1 96 27 ALA B O 1
ATOM 1676 N N . ASN B 1 28 ? -2.955 12.477 -4.164 1 93.12 28 ASN B N 1
ATOM 1677 C CA . ASN B 1 28 ? -1.979 11.398 -4.059 1 93.12 28 ASN B CA 1
ATOM 1678 C C . ASN B 1 28 ? -0.69 11.875 -3.391 1 93.12 28 ASN B C 1
ATOM 1680 O O . ASN B 1 28 ? -0.605 13.016 -2.936 1 93.12 28 ASN B O 1
ATOM 1684 N N . ARG B 1 29 ? 0.264 11.023 -3.295 1 90.56 29 ARG B N 1
ATOM 1685 C CA . ARG B 1 29 ? 1.52 11.305 -2.607 1 90.56 29 ARG B CA 1
ATOM 1686 C C . ARG B 1 29 ? 2.217 12.516 -3.215 1 90.56 29 ARG B C 1
ATOM 1688 O O . ARG B 1 29 ? 2.725 13.375 -2.488 1 90.56 29 ARG B O 1
ATOM 1695 N N . ASN B 1 30 ? 2.195 12.57 -4.496 1 89.06 30 ASN B N 1
ATOM 1696 C CA . ASN B 1 30 ? 2.881 13.656 -5.191 1 89.06 30 ASN B CA 1
ATOM 1697 C C . ASN B 1 30 ? 2.307 15.016 -4.812 1 89.06 30 ASN B C 1
ATOM 1699 O O . ASN B 1 30 ? 3.055 15.938 -4.477 1 89.06 30 ASN B O 1
ATOM 1703 N N . LEU B 1 31 ? 1.062 15.109 -4.934 1 93.06 31 LEU B N 1
ATOM 1704 C CA . LEU B 1 31 ? 0.419 16.375 -4.602 1 93.06 31 LEU B CA 1
ATOM 1705 C C . LEU B 1 31 ? 0.606 16.719 -3.125 1 93.06 31 LEU B C 1
ATOM 1707 O O . LEU B 1 31 ? 0.845 17.875 -2.771 1 93.06 31 LEU B O 1
ATOM 1711 N N . PHE B 1 32 ? 0.491 15.734 -2.355 1 95.94 32 PHE B N 1
ATOM 1712 C CA . PHE B 1 32 ? 0.671 15.953 -0.924 1 95.94 32 PHE B CA 1
ATOM 1713 C C . PHE B 1 32 ? 2.055 16.531 -0.634 1 95.94 32 PHE B C 1
ATOM 1715 O O . PHE B 1 32 ? 2.188 17.484 0.125 1 95.94 32 PHE B O 1
ATOM 1722 N N . TYR B 1 33 ? 3.016 15.93 -1.202 1 92.81 33 TYR B N 1
ATOM 1723 C CA . TYR B 1 33 ? 4.391 16.375 -0.993 1 92.81 33 TYR B CA 1
ATOM 1724 C C . TYR B 1 33 ? 4.586 17.797 -1.483 1 92.81 33 TYR B C 1
ATOM 1726 O O . TYR B 1 33 ? 5.27 18.594 -0.837 1 92.81 33 TYR B O 1
ATOM 1734 N N . ASP B 1 34 ? 4.055 18.078 -2.557 1 93.5 34 ASP B N 1
ATOM 1735 C CA . ASP B 1 34 ? 4.133 19.422 -3.111 1 93.5 34 ASP B CA 1
ATOM 1736 C C . ASP B 1 34 ? 3.529 20.453 -2.15 1 93.5 34 ASP B C 1
ATOM 1738 O O . ASP B 1 34 ? 4.133 21.484 -1.888 1 93.5 34 ASP B O 1
ATOM 1742 N N . ARG B 1 35 ? 2.387 20.156 -1.634 1 95.19 35 ARG B N 1
ATOM 1743 C CA . ARG B 1 35 ? 1.701 21.047 -0.709 1 95.19 35 ARG B CA 1
ATOM 1744 C C . ARG B 1 35 ? 2.482 21.188 0.592 1 95.19 35 ARG B C 1
ATOM 1746 O O . ARG B 1 35 ? 2.559 22.281 1.157 1 95.19 35 ARG B O 1
ATOM 1753 N N . LEU B 1 36 ? 2.928 20.094 1.054 1 95 36 LEU B N 1
ATOM 1754 C CA . LEU B 1 36 ? 3.703 20.125 2.289 1 95 36 LEU B CA 1
ATOM 1755 C C . LEU B 1 36 ? 4.965 20.953 2.125 1 95 36 LEU B C 1
ATOM 1757 O O . LEU B 1 36 ? 5.309 21.75 3.008 1 95 36 LEU B O 1
ATOM 1761 N N . GLN B 1 37 ? 5.652 20.781 1.05 1 92.56 37 GLN B N 1
ATOM 1762 C CA . GLN B 1 37 ? 6.84 21.578 0.759 1 92.56 37 GLN B CA 1
ATOM 1763 C C . GLN B 1 37 ? 6.5 23.062 0.718 1 92.56 37 GLN B C 1
ATOM 1765 O O . GLN B 1 37 ? 7.234 23.891 1.273 1 92.56 37 GLN B O 1
ATOM 1770 N N . HIS B 1 38 ? 5.473 23.359 0.078 1 92 38 HIS B N 1
ATOM 1771 C CA . HIS B 1 38 ? 5.023 24.75 -0.011 1 92 38 HIS B CA 1
ATOM 1772 C C . HIS B 1 38 ? 4.703 25.312 1.369 1 92 38 HIS B C 1
ATOM 1774 O O . HIS B 1 38 ? 5.078 26.453 1.683 1 92 38 HIS B O 1
ATOM 1780 N N . ALA B 1 39 ? 4.012 24.562 2.127 1 92.75 39 ALA B N 1
ATOM 1781 C CA . ALA B 1 39 ? 3.615 25 3.465 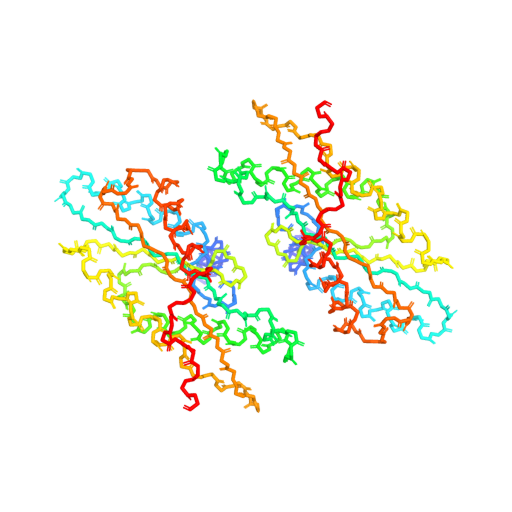1 92.75 39 ALA B CA 1
ATOM 1782 C C . ALA B 1 39 ? 4.836 25.297 4.328 1 92.75 39 ALA B C 1
ATOM 1784 O O . ALA B 1 39 ? 4.895 26.328 5 1 92.75 39 ALA B O 1
ATOM 1785 N N . ILE B 1 40 ? 5.793 24.438 4.273 1 90.31 40 ILE B N 1
ATOM 1786 C CA . ILE B 1 40 ? 6.984 24.578 5.102 1 90.31 40 ILE B CA 1
ATOM 1787 C C . ILE B 1 40 ? 7.773 25.812 4.66 1 90.31 40 ILE B C 1
ATOM 1789 O O . ILE B 1 40 ? 8.289 26.562 5.496 1 90.31 40 ILE B O 1
ATOM 1793 N N . THR B 1 41 ? 7.863 26.031 3.416 1 87.5 41 THR B N 1
ATOM 1794 C CA . THR B 1 41 ? 8.586 27.172 2.879 1 87.5 41 THR B CA 1
ATOM 1795 C C . THR B 1 41 ? 7.934 28.484 3.314 1 87.5 41 THR B C 1
ATOM 1797 O O . THR B 1 41 ? 8.625 29.469 3.576 1 87.5 41 THR B O 1
ATOM 1800 N N . ARG B 1 42 ? 6.703 28.484 3.41 1 86.38 42 ARG B N 1
ATOM 1801 C CA . ARG B 1 42 ? 5.953 29.688 3.789 1 86.38 42 ARG B CA 1
ATOM 1802 C C . ARG B 1 42 ? 6.07 29.953 5.285 1 86.38 42 ARG B C 1
ATOM 1804 O O . ARG B 1 42 ? 6.09 31.109 5.715 1 86.38 42 ARG B O 1
ATOM 1811 N N . LEU B 1 43 ? 6.031 28.984 6.062 1 81.56 43 LEU B N 1
ATOM 1812 C CA . LEU B 1 43 ? 6.016 29.109 7.516 1 81.56 43 LEU B CA 1
ATOM 1813 C C . LEU B 1 43 ? 7.352 29.625 8.031 1 81.56 43 LEU B C 1
ATOM 1815 O O . LEU B 1 43 ? 7.41 30.266 9.086 1 81.56 43 LEU B O 1
ATOM 1819 N N . ASP B 1 44 ? 8.344 29.281 7.523 1 68.38 44 ASP B N 1
ATOM 1820 C CA . ASP B 1 44 ? 9.648 29.797 7.938 1 68.38 44 ASP B CA 1
ATOM 1821 C C . ASP B 1 44 ? 9.609 31.312 8.109 1 68.38 44 ASP B C 1
ATOM 1823 O O . ASP B 1 44 ? 10.312 31.859 8.953 1 68.38 44 ASP B O 1
ATOM 1827 N N . ARG B 1 45 ? 8.531 31.859 7.75 1 62.44 45 ARG B N 1
ATOM 1828 C CA . ARG B 1 45 ? 8.508 33.312 7.77 1 62.44 45 ARG B CA 1
ATOM 1829 C C . ARG B 1 45 ? 7.469 33.844 8.766 1 62.44 45 ARG B C 1
ATOM 1831 O O . ARG B 1 45 ? 7.562 34.969 9.227 1 62.44 45 ARG B O 1
ATOM 1838 N N . SER B 1 46 ? 6.496 33.094 9.20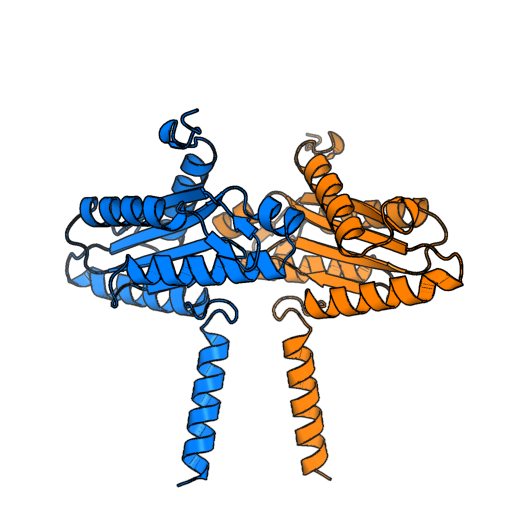3 1 66.75 46 SER B N 1
ATOM 1839 C CA . SER B 1 46 ? 5.312 33.625 9.859 1 66.75 46 SER B CA 1
ATOM 1840 C C . SER B 1 46 ? 5.207 33.156 11.305 1 66.75 46 SER B C 1
ATOM 1842 O O . SER B 1 46 ? 4.406 33.656 12.078 1 66.75 46 SER B O 1
ATOM 1844 N N . GLY B 1 47 ? 6.113 32.25 11.68 1 71.69 47 GLY B N 1
ATOM 1845 C CA . GLY B 1 47 ? 5.996 31.688 13.008 1 71.69 47 GLY B CA 1
ATOM 1846 C C . GLY B 1 47 ? 4.797 30.766 13.164 1 71.69 47 GLY B C 1
ATOM 1847 O O . GLY B 1 47 ? 4.395 30.453 14.281 1 71.69 47 GLY B O 1
ATOM 1848 N N . LYS B 1 48 ? 4.254 30.516 12.062 1 82.12 48 LYS B N 1
ATOM 1849 C CA . LYS B 1 48 ? 3.072 29.656 12.078 1 82.12 48 LYS B CA 1
ATOM 1850 C C . LYS B 1 48 ? 3.467 28.188 12.172 1 82.12 48 LYS B C 1
ATOM 1852 O O . LYS B 1 48 ? 4.633 27.828 11.977 1 82.12 48 LYS B O 1
ATOM 1857 N N . ARG B 1 49 ? 2.443 27.344 12.656 1 91.25 49 ARG B N 1
ATOM 1858 C CA . ARG B 1 49 ? 2.629 25.922 12.922 1 91.25 49 ARG B CA 1
ATOM 1859 C C . ARG B 1 49 ? 1.811 25.078 11.953 1 91.25 49 ARG B C 1
ATOM 1861 O O . ARG B 1 49 ? 0.875 25.562 11.328 1 91.25 49 ARG B O 1
ATOM 1868 N N . LEU B 1 50 ? 2.328 23.953 11.734 1 95 50 LEU B N 1
ATOM 1869 C CA . LEU B 1 50 ? 1.477 23.031 11 1 95 50 LEU B CA 1
ATOM 1870 C C . LEU B 1 50 ? 1.444 21.656 11.688 1 95 50 LEU B C 1
ATOM 1872 O O . LEU B 1 50 ? 2.359 21.328 12.438 1 95 50 LEU B O 1
ATOM 1876 N N . GLY B 1 51 ? 0.33 20.984 11.586 1 97.25 51 GLY B N 1
ATOM 1877 C CA . GLY B 1 51 ? 0.153 19.609 12.023 1 97.25 51 GLY B CA 1
ATOM 1878 C C . GLY B 1 51 ? 0.081 18.625 10.875 1 97.25 51 GLY B C 1
ATOM 1879 O O . GLY B 1 51 ? -0.571 18.891 9.859 1 97.25 51 GLY B O 1
ATOM 1880 N N . LEU B 1 52 ? 0.848 17.562 10.992 1 98.31 52 LEU B N 1
ATOM 1881 C CA . LEU B 1 52 ? 0.851 16.469 10.031 1 98.31 52 LEU B CA 1
ATOM 1882 C C . LEU B 1 52 ? 0.353 15.172 10.672 1 98.31 52 LEU B C 1
ATOM 1884 O O . LEU B 1 52 ? 0.931 14.695 11.656 1 98.31 52 LEU B O 1
ATOM 1888 N N . LEU B 1 53 ? -0.751 14.68 10.133 1 98.69 53 LEU B N 1
ATOM 1889 C CA . LEU B 1 53 ? -1.33 13.453 10.664 1 98.69 53 LEU B CA 1
ATOM 1890 C C . LEU B 1 53 ? -1.074 12.281 9.719 1 98.69 53 LEU B C 1
ATOM 1892 O O . LEU B 1 53 ? -1.249 12.414 8.5 1 98.69 53 LEU B O 1
ATOM 1896 N N . PHE B 1 54 ? -0.585 11.172 10.234 1 98.38 54 PHE B N 1
ATOM 1897 C CA . PHE B 1 54 ? -0.453 9.906 9.523 1 98.38 54 PHE B CA 1
ATOM 1898 C C . PHE B 1 54 ? -1.469 8.891 10.031 1 98.38 54 PHE B C 1
ATOM 1900 O O . PHE B 1 54 ? -1.507 8.586 11.227 1 98.38 54 PHE B O 1
ATOM 1907 N N . LEU B 1 55 ? -2.322 8.414 9.148 1 98.44 55 LEU B N 1
ATOM 1908 C CA . LEU B 1 55 ? -3.373 7.469 9.5 1 98.44 55 LEU B CA 1
ATOM 1909 C C . LEU B 1 55 ? -3.131 6.117 8.836 1 98.44 55 LEU B C 1
ATOM 1911 O O . LEU B 1 55 ? -2.756 6.051 7.668 1 98.44 55 LEU B O 1
ATOM 1915 N N . ASP B 1 56 ? -3.369 5.09 9.516 1 97.12 56 ASP B N 1
ATOM 1916 C CA . ASP B 1 56 ? -3.391 3.723 9.008 1 97.12 56 ASP B CA 1
ATOM 1917 C C . ASP B 1 56 ? -4.609 2.963 9.531 1 97.12 56 ASP B C 1
ATOM 1919 O O . ASP B 1 56 ? -4.914 3.008 10.727 1 97.12 56 ASP B O 1
ATOM 1923 N N . LEU B 1 57 ? -5.316 2.355 8.648 1 96.88 57 LEU B N 1
ATOM 1924 C CA . LEU B 1 57 ? -6.5 1.608 9.062 1 96.88 57 LEU B CA 1
ATOM 1925 C C . LEU B 1 57 ? -6.105 0.315 9.766 1 96.88 57 LEU B C 1
ATOM 1927 O O . LEU B 1 57 ? -5.176 -0.371 9.344 1 96.88 57 LEU B O 1
ATOM 1931 N N . ASP B 1 58 ? -6.812 0.098 10.859 1 94.44 58 ASP B N 1
ATOM 1932 C CA . ASP B 1 58 ? -6.629 -1.149 11.602 1 94.44 58 ASP B CA 1
ATOM 1933 C C . ASP B 1 58 ? -7.586 -2.229 11.094 1 94.44 58 ASP B C 1
ATOM 1935 O O . ASP B 1 58 ? -8.781 -1.981 10.938 1 94.44 58 ASP B O 1
ATOM 1939 N N . ARG B 1 59 ? -7.113 -3.459 10.766 1 89.31 59 ARG B N 1
ATOM 1940 C CA . ARG B 1 59 ? -7.898 -4.625 10.383 1 89.31 59 ARG B CA 1
ATOM 1941 C C . ARG B 1 59 ? -8.625 -4.383 9.062 1 89.31 59 ARG B C 1
ATOM 1943 O O . ARG B 1 59 ? -9.812 -4.691 8.938 1 89.31 59 ARG B O 1
ATOM 1950 N N . PHE B 1 60 ? -7.926 -3.705 8.156 1 94.25 60 PHE B N 1
ATOM 1951 C CA . PHE B 1 60 ? -8.539 -3.475 6.852 1 94.25 60 PHE B CA 1
ATOM 1952 C C . PHE B 1 60 ? -8.367 -4.691 5.949 1 94.25 60 PHE B C 1
ATOM 1954 O O . PHE B 1 60 ? -9.258 -5.012 5.156 1 94.25 60 PHE B O 1
ATOM 1961 N N . LYS B 1 61 ? -7.266 -5.324 6.039 1 88.81 61 LYS B N 1
ATOM 1962 C CA . LYS B 1 61 ? -7.047 -6.512 5.223 1 88.81 61 LYS B CA 1
ATOM 1963 C C . LYS B 1 61 ? -8.125 -7.562 5.477 1 88.81 61 LYS B C 1
ATOM 1965 O O . LYS B 1 61 ? -8.688 -8.125 4.535 1 88.81 61 LYS B O 1
ATOM 1970 N N . PRO B 1 62 ? -8.492 -7.824 6.73 1 91.56 62 PRO B N 1
ATOM 1971 C CA . PRO B 1 62 ? -9.586 -8.766 6.977 1 91.56 62 PRO B CA 1
ATOM 1972 C C . PRO B 1 62 ? -10.883 -8.359 6.277 1 91.56 62 PRO B C 1
ATOM 1974 O O . PRO B 1 62 ? -11.68 -9.227 5.906 1 91.56 62 PRO B O 1
ATOM 1977 N N . VAL B 1 63 ? -11.125 -7.105 6.133 1 94.38 63 VAL B N 1
ATOM 1978 C CA . VAL B 1 63 ? -12.305 -6.637 5.414 1 94.38 63 VAL B CA 1
ATOM 1979 C C . VAL B 1 63 ? -12.266 -7.125 3.969 1 94.38 63 VAL B C 1
ATOM 1981 O O . VAL B 1 63 ? -13.242 -7.691 3.471 1 94.38 63 VAL B O 1
ATOM 1984 N N . ASN B 1 64 ? -11.164 -6.934 3.309 1 89.75 64 ASN B N 1
ATOM 1985 C CA . ASN B 1 64 ? -10.992 -7.41 1.94 1 89.75 64 ASN B CA 1
ATOM 1986 C C . ASN B 1 64 ? -11.117 -8.93 1.855 1 89.75 64 ASN B C 1
ATOM 1988 O O . ASN B 1 64 ? -11.758 -9.453 0.94 1 89.75 64 ASN B O 1
ATOM 1992 N N . ASP B 1 65 ? -10.484 -9.547 2.826 1 86 65 ASP B N 1
ATOM 1993 C CA . ASP B 1 65 ? -10.469 -11 2.826 1 86 65 ASP B CA 1
ATOM 1994 C C . ASP B 1 65 ? -11.875 -11.57 3.014 1 86 65 ASP B C 1
ATOM 1996 O O . ASP B 1 65 ? -12.203 -12.617 2.463 1 86 65 ASP B O 1
ATOM 2000 N N . THR B 1 66 ? -12.625 -10.93 3.807 1 89.69 66 THR B N 1
ATOM 2001 C CA . THR B 1 66 ? -13.938 -11.43 4.191 1 89.69 66 THR B CA 1
ATOM 2002 C C . THR B 1 66 ? -14.984 -11.062 3.143 1 89.69 66 THR B C 1
ATOM 2004 O O . THR B 1 66 ? -15.789 -11.906 2.742 1 89.69 66 THR B O 1
ATOM 2007 N N . TYR B 1 67 ? -14.906 -9.836 2.643 1 91.88 67 TYR B N 1
ATOM 2008 C CA . TYR B 1 67 ? -16.016 -9.344 1.84 1 91.88 67 TYR B CA 1
ATOM 2009 C C . TYR B 1 67 ? -15.586 -9.094 0.399 1 91.88 67 TYR B C 1
ATOM 2011 O O . TYR B 1 67 ? -16.422 -8.805 -0.464 1 91.88 67 TYR B O 1
ATOM 2019 N N . GLY B 1 68 ? -14.352 -9.172 0.152 1 87.69 68 GLY B N 1
ATOM 2020 C CA . GLY B 1 68 ? -13.82 -8.93 -1.18 1 87.69 68 GLY B CA 1
ATOM 2021 C C . GLY B 1 68 ? -13.297 -7.516 -1.361 1 87.69 68 GLY B C 1
ATOM 2022 O O . GLY B 1 68 ? -13.703 -6.598 -0.651 1 87.69 68 GLY B O 1
ATOM 2023 N N . HIS B 1 69 ? -12.523 -7.312 -2.42 1 87 69 HIS B N 1
ATOM 2024 C CA . HIS B 1 69 ? -11.852 -6.039 -2.658 1 87 69 HIS B CA 1
ATOM 2025 C C . HIS B 1 69 ? -12.836 -4.961 -3.082 1 87 69 HIS B C 1
ATOM 2027 O O . HIS B 1 69 ? -12.609 -3.775 -2.84 1 87 69 HIS B O 1
ATOM 2033 N N . VAL B 1 70 ? -13.844 -5.371 -3.699 1 89.75 70 VAL B N 1
ATOM 2034 C CA . VAL B 1 70 ? -14.852 -4.402 -4.129 1 89.75 70 VAL B CA 1
ATOM 2035 C C . VAL B 1 70 ? -15.453 -3.709 -2.906 1 89.75 70 VAL B C 1
ATOM 2037 O O . VAL B 1 70 ? -15.586 -2.482 -2.885 1 89.75 70 VAL B O 1
ATOM 2040 N N . VAL B 1 71 ? -15.727 -4.465 -1.923 1 94.75 71 VAL B N 1
ATOM 2041 C CA . VAL B 1 71 ? -16.266 -3.916 -0.68 1 94.75 71 VAL B CA 1
ATOM 2042 C C . VAL B 1 71 ? -15.188 -3.076 0.013 1 94.75 71 VAL B C 1
ATOM 2044 O O . VAL B 1 71 ? -15.469 -1.978 0.497 1 94.75 71 VAL B O 1
ATOM 2047 N N . GLY B 1 72 ? -13.992 -3.57 0.057 1 95.69 72 GLY B N 1
ATOM 2048 C CA . GLY B 1 72 ? -12.883 -2.809 0.609 1 95.69 72 GLY B CA 1
ATOM 2049 C C . GLY B 1 72 ? -12.703 -1.456 -0.054 1 95.69 72 GLY B C 1
ATOM 2050 O O . GLY B 1 72 ? -12.516 -0.445 0.625 1 95.69 72 GLY B O 1
ATOM 2051 N N . ASP B 1 73 ? -12.828 -1.453 -1.347 1 94.56 73 ASP B N 1
ATOM 2052 C CA . ASP B 1 73 ? -12.711 -0.21 -2.104 1 94.56 73 ASP B CA 1
ATOM 2053 C C . ASP B 1 73 ? -13.805 0.778 -1.702 1 94.56 73 ASP B C 1
ATOM 2055 O O . ASP B 1 73 ? -13.547 1.975 -1.561 1 94.56 73 ASP B O 1
ATOM 2059 N N . ARG B 1 74 ? -14.93 0.266 -1.62 1 97.38 74 ARG B N 1
ATOM 2060 C CA . ARG B 1 74 ? -16.047 1.117 -1.229 1 97.38 74 ARG B CA 1
ATOM 2061 C C . ARG B 1 74 ? -15.844 1.673 0.178 1 97.38 74 ARG B C 1
ATOM 2063 O O . ARG B 1 74 ? -16.141 2.842 0.437 1 97.38 74 ARG B O 1
ATOM 2070 N N . VAL B 1 75 ? -15.344 0.891 1.063 1 98.06 75 VAL B N 1
ATOM 2071 C CA . VAL B 1 75 ? -15.055 1.335 2.424 1 98.06 75 VAL B CA 1
ATOM 2072 C C . VAL B 1 75 ? -14.031 2.463 2.391 1 98.06 75 VAL B C 1
ATOM 2074 O O . VAL B 1 75 ? -14.195 3.482 3.064 1 98.06 75 VAL B O 1
ATOM 2077 N N . LEU B 1 76 ? -13.008 2.297 1.579 1 98.12 76 LEU B N 1
ATOM 2078 C CA . LEU B 1 76 ? -11.984 3.326 1.445 1 98.12 76 LEU B CA 1
ATOM 2079 C C . LEU B 1 76 ? -12.594 4.637 0.953 1 98.12 76 LEU B C 1
ATOM 2081 O O . LEU B 1 76 ? -12.219 5.715 1.421 1 98.12 76 LEU B O 1
ATOM 2085 N N . GLN B 1 77 ? -13.477 4.547 0.03 1 98.38 77 GLN B N 1
ATOM 2086 C CA . GLN B 1 77 ? -14.148 5.73 -0.491 1 98.38 77 GLN B CA 1
ATOM 2087 C C . GLN B 1 77 ? -14.953 6.43 0.601 1 98.38 77 GLN B C 1
ATOM 2089 O O . GLN B 1 77 ? -14.938 7.656 0.705 1 98.38 77 GLN B O 1
ATOM 2094 N N . LEU B 1 78 ? -15.641 5.684 1.364 1 98.5 78 LEU B N 1
ATOM 2095 C CA . LEU B 1 78 ? -16.453 6.234 2.443 1 98.5 78 LEU B CA 1
ATOM 2096 C C . LEU B 1 78 ? -15.57 6.844 3.531 1 98.5 78 LEU B C 1
ATOM 2098 O O . LEU B 1 78 ? -15.922 7.875 4.109 1 98.5 78 LEU B O 1
ATOM 2102 N N . ILE B 1 79 ? -14.477 6.242 3.801 1 98.62 79 ILE B N 1
ATOM 2103 C CA . ILE B 1 79 ? -13.531 6.773 4.773 1 98.62 79 ILE B CA 1
ATOM 2104 C C . ILE B 1 79 ? -13 8.125 4.289 1 98.62 79 ILE B C 1
ATOM 2106 O O . ILE B 1 79 ? -12.922 9.078 5.062 1 98.62 79 ILE B O 1
ATOM 2110 N N . ALA B 1 80 ? -12.664 8.156 3.041 1 98.56 80 ALA B N 1
ATOM 2111 C CA . ALA B 1 80 ? -12.195 9.414 2.455 1 98.56 80 ALA B CA 1
ATOM 2112 C C . ALA B 1 80 ? -13.234 10.516 2.637 1 98.56 80 ALA B C 1
ATOM 2114 O O . ALA B 1 80 ? -12.891 11.648 2.992 1 98.56 80 ALA B O 1
ATOM 2115 N N . ALA B 1 81 ? -14.438 10.188 2.4 1 98.44 81 ALA B N 1
ATOM 2116 C CA . ALA B 1 81 ? -15.523 11.156 2.561 1 98.44 81 ALA B CA 1
ATOM 2117 C C . ALA B 1 81 ? -15.633 11.617 4.008 1 98.44 81 ALA B C 1
ATOM 2119 O O . ALA B 1 81 ? -15.797 12.812 4.273 1 98.44 81 ALA B O 1
ATOM 2120 N N . ARG B 1 82 ? -15.516 10.711 4.949 1 98.56 82 ARG B N 1
ATOM 2121 C CA . ARG B 1 82 ? -15.602 11.062 6.363 1 98.56 82 ARG B CA 1
ATOM 2122 C C . ARG B 1 82 ? -14.438 11.953 6.781 1 98.56 82 ARG B C 1
ATOM 2124 O O . ARG B 1 82 ? -14.617 12.883 7.566 1 98.56 82 ARG B O 1
ATOM 2131 N N . ILE B 1 83 ? -13.312 11.641 6.285 1 98.75 83 ILE B N 1
ATOM 2132 C CA . ILE B 1 83 ? -12.141 12.461 6.602 1 98.75 83 ILE B CA 1
ATOM 2133 C C . ILE B 1 83 ? -12.375 13.891 6.121 1 98.75 83 ILE B C 1
ATOM 2135 O O . ILE B 1 83 ? -12.156 14.844 6.871 1 98.75 83 ILE B O 1
ATOM 2139 N N . ARG B 1 84 ? -12.828 14.031 4.934 1 98.25 84 ARG B N 1
ATOM 2140 C CA . ARG B 1 84 ? -13.07 15.352 4.359 1 98.25 84 ARG B CA 1
ATOM 2141 C C . ARG B 1 84 ? -14.109 16.125 5.168 1 98.25 84 ARG B C 1
ATOM 2143 O O . ARG B 1 84 ? -14.047 17.344 5.266 1 98.25 84 ARG B O 1
ATOM 2150 N N . ASP B 1 85 ? -15.023 15.383 5.719 1 98.12 85 ASP B N 1
ATOM 2151 C CA . ASP B 1 85 ? -16.078 16 6.504 1 98.12 85 ASP B CA 1
ATOM 2152 C C . ASP B 1 85 ? -15.547 16.531 7.836 1 98.12 85 ASP B C 1
ATOM 2154 O O . ASP B 1 85 ? -16.156 17.406 8.453 1 98.12 85 ASP B O 1
ATOM 2158 N N . VAL B 1 86 ? -14.492 15.961 8.266 1 98.38 86 VAL B N 1
ATOM 2159 C CA . VAL B 1 86 ? -13.984 16.297 9.594 1 98.38 86 VAL B CA 1
ATOM 2160 C C . VAL B 1 86 ? -12.977 17.438 9.492 1 98.38 86 VAL B C 1
ATOM 2162 O O . VAL B 1 86 ? -12.938 18.312 10.352 1 98.38 86 VAL B O 1
ATOM 2165 N N . ILE B 1 87 ? -12.172 17.438 8.445 1 98 87 ILE B N 1
ATOM 2166 C CA . ILE B 1 87 ? -11.094 18.406 8.359 1 98 87 ILE B CA 1
ATOM 2167 C C . ILE B 1 87 ? -11.586 19.672 7.648 1 98 87 ILE B C 1
ATOM 2169 O O . ILE B 1 87 ? -12.664 19.672 7.059 1 98 87 ILE B O 1
ATOM 2173 N N . ARG B 1 88 ? -10.758 20.734 7.68 1 96.25 88 ARG B N 1
ATOM 2174 C CA . ARG B 1 88 ? -11.102 21.969 6.984 1 96.25 88 ARG B CA 1
ATOM 2175 C C . ARG B 1 88 ? -10.82 21.859 5.488 1 96.25 88 ARG B C 1
ATOM 2177 O O . ARG B 1 88 ? -9.984 21.047 5.07 1 96.25 88 ARG B O 1
ATOM 2184 N N . ASN B 1 89 ? -11.438 22.734 4.723 1 93.88 89 ASN B N 1
ATOM 2185 C CA . ASN B 1 89 ? -11.258 22.75 3.275 1 93.88 89 ASN B CA 1
ATOM 2186 C C . ASN B 1 89 ? -9.828 23.125 2.891 1 93.88 89 ASN B C 1
ATOM 2188 O O . ASN B 1 89 ? -9.328 22.688 1.854 1 93.88 89 ASN B O 1
ATOM 2192 N N . GLU B 1 90 ? -9.211 23.906 3.678 1 93 90 GLU B N 1
ATOM 2193 C CA . GLU B 1 90 ? -7.859 24.375 3.371 1 93 90 GLU B CA 1
ATOM 2194 C C . GLU B 1 90 ? -6.816 23.312 3.727 1 93 90 GLU B C 1
ATOM 2196 O O . GLU B 1 90 ? -5.652 23.422 3.336 1 93 90 GLU B O 1
ATOM 2201 N N . ASP B 1 91 ? -7.277 22.344 4.523 1 96.75 91 ASP B N 1
ATOM 2202 C CA . ASP B 1 91 ? -6.371 21.25 4.84 1 96.75 91 ASP B CA 1
ATOM 2203 C C . ASP B 1 91 ? -6.242 20.281 3.662 1 96.75 91 ASP B C 1
ATOM 2205 O O . ASP B 1 91 ? -7.137 20.203 2.816 1 96.75 91 ASP B O 1
ATOM 2209 N N . THR B 1 92 ? -5.121 19.625 3.588 1 97.19 92 THR B N 1
ATOM 2210 C CA . THR B 1 92 ? -4.887 18.672 2.51 1 97.19 92 THR B CA 1
ATOM 2211 C C . THR B 1 92 ? -4.914 17.25 3.041 1 97.19 92 THR B C 1
ATOM 2213 O O . THR B 1 92 ? -4.246 16.938 4.027 1 97.19 92 THR B O 1
ATOM 2216 N N . VAL B 1 93 ? -5.684 16.391 2.455 1 98.5 93 VAL B N 1
ATOM 2217 C CA . VAL B 1 93 ? -5.691 14.961 2.766 1 98.5 93 VAL B CA 1
ATOM 2218 C C . VAL B 1 93 ? -5.301 14.164 1.526 1 98.5 93 VAL B C 1
ATOM 2220 O O . VAL B 1 93 ? -5.711 14.492 0.411 1 98.5 93 VAL B O 1
ATOM 2223 N N . ALA B 1 94 ? -4.422 13.172 1.729 1 98.19 94 ALA B N 1
ATOM 2224 C CA . ALA B 1 94 ? -3.965 12.32 0.636 1 98.19 94 ALA B CA 1
ATOM 2225 C C . ALA B 1 94 ? -4.004 10.844 1.036 1 98.19 94 ALA B C 1
ATOM 2227 O O . ALA B 1 94 ? -3.834 10.508 2.211 1 98.19 94 ALA B O 1
ATOM 2228 N N . ARG B 1 95 ? -4.309 10 0.111 1 96.81 95 ARG B N 1
ATOM 2229 C CA . ARG B 1 95 ? -4.086 8.57 0.251 1 96.81 95 ARG B CA 1
ATOM 2230 C C . ARG B 1 95 ? -2.748 8.156 -0.358 1 96.81 95 ARG B C 1
ATOM 2232 O O . ARG B 1 95 ? -2.531 8.32 -1.56 1 96.81 95 ARG B O 1
ATOM 2239 N N . ILE B 1 96 ? -1.827 7.617 0.469 1 91.31 96 ILE B N 1
ATOM 2240 C CA . ILE B 1 96 ? -0.46 7.41 0.005 1 91.31 96 ILE B CA 1
ATOM 2241 C C . ILE B 1 96 ? -0.165 5.914 -0.076 1 91.31 96 ILE B C 1
ATOM 2243 O O . ILE B 1 96 ? 0.906 5.508 -0.535 1 91.31 96 ILE B O 1
ATOM 2247 N N . GLY B 1 97 ? -0.977 5.062 0.391 1 86.69 97 GLY B N 1
ATOM 2248 C CA . GLY B 1 97 ? -0.925 3.609 0.362 1 86.69 97 GLY B CA 1
ATOM 2249 C C . GLY B 1 97 ? -2.293 2.965 0.252 1 86.69 97 GLY B C 1
ATOM 2250 O O . GLY B 1 97 ? -3.289 3.648 0.006 1 86.69 97 GLY B O 1
ATOM 2251 N N . GLY B 1 98 ? -2.309 1.645 0.332 1 88.44 98 GLY B N 1
ATOM 2252 C CA . GLY B 1 98 ? -3.58 0.949 0.21 1 88.44 98 GLY B CA 1
ATOM 2253 C C . GLY B 1 98 ? -4.578 1.338 1.284 1 88.44 98 GLY B C 1
ATOM 2254 O O . GLY B 1 98 ? -5.77 1.499 1.004 1 88.44 98 GLY B O 1
ATOM 2255 N N . ASP B 1 99 ? -4.117 1.479 2.504 1 94.62 99 ASP B N 1
ATOM 2256 C CA . ASP B 1 99 ? -4.98 1.843 3.621 1 94.62 99 ASP B CA 1
ATOM 2257 C C . ASP B 1 99 ? -4.348 2.938 4.477 1 94.62 99 ASP B C 1
ATOM 2259 O O . ASP B 1 99 ? -4.605 3.023 5.676 1 94.62 99 ASP B O 1
ATOM 2263 N N . GLU B 1 100 ? -3.471 3.721 3.873 1 96.12 100 GLU B N 1
ATOM 2264 C CA . GLU B 1 100 ? -2.752 4.781 4.57 1 96.12 100 GLU B CA 1
ATOM 2265 C C . GLU B 1 100 ? -3.141 6.156 4.039 1 96.12 100 GLU B C 1
ATOM 2267 O O . GLU B 1 100 ? -3.242 6.352 2.824 1 96.12 100 GLU B O 1
ATOM 2272 N N . PHE B 1 101 ? -3.379 7.078 4.961 1 98.38 101 PHE B N 1
ATOM 2273 C CA . PHE B 1 101 ? -3.721 8.461 4.652 1 98.38 101 PHE B CA 1
ATOM 2274 C C . PHE B 1 101 ? -2.807 9.43 5.398 1 98.38 101 PHE B C 1
ATOM 2276 O O . PHE B 1 101 ? -2.273 9.094 6.457 1 98.38 101 PHE B O 1
ATOM 2283 N N . VAL B 1 102 ? -2.621 10.578 4.812 1 98.5 102 VAL B N 1
ATOM 2284 C CA . VAL B 1 102 ? -1.9 11.656 5.473 1 98.5 102 VAL B CA 1
ATOM 2285 C C . VAL B 1 102 ? -2.691 12.961 5.352 1 98.5 102 VAL B C 1
ATOM 2287 O O . VAL B 1 102 ? -3.369 13.188 4.344 1 98.5 102 VAL B O 1
ATOM 2290 N N . ILE B 1 103 ? -2.617 13.781 6.359 1 98.69 103 ILE B N 1
ATOM 2291 C CA . ILE B 1 103 ? -3.332 15.055 6.398 1 98.69 103 ILE B CA 1
ATOM 2292 C C . ILE B 1 103 ? -2.371 16.172 6.781 1 98.69 103 ILE B C 1
ATOM 2294 O O . ILE B 1 103 ? -1.607 16.047 7.742 1 98.69 103 ILE B O 1
ATOM 2298 N N . LEU B 1 104 ? -2.424 17.172 6.035 1 98.25 104 LEU B N 1
ATOM 2299 C CA . LEU B 1 104 ? -1.68 18.391 6.305 1 98.25 104 LEU B CA 1
ATOM 2300 C C . LEU B 1 104 ? -2.605 19.5 6.82 1 98.25 104 LEU B C 1
ATOM 2302 O O . LEU B 1 104 ? -3.51 19.938 6.109 1 98.25 104 LEU B O 1
ATOM 2306 N N . MET B 1 105 ? -2.424 19.875 8.039 1 97.38 105 MET B N 1
ATOM 2307 C CA . MET B 1 105 ? -3.143 20.984 8.648 1 97.38 105 MET B CA 1
ATOM 2308 C C . MET B 1 105 ? -2.246 22.219 8.758 1 97.38 105 MET B C 1
ATOM 2310 O O . MET B 1 105 ? -1.323 22.25 9.57 1 97.38 105 MET B O 1
ATOM 2314 N N . GLU B 1 106 ? -2.592 23.141 7.996 1 93.56 106 GLU B N 1
ATOM 2315 C CA . GLU B 1 106 ? -1.772 24.344 7.988 1 93.56 106 GLU B CA 1
ATOM 2316 C C . GLU B 1 106 ? -2.332 25.391 8.938 1 93.56 106 GLU B C 1
ATOM 2318 O O . GLU B 1 106 ? -3.525 25.391 9.25 1 93.56 106 GLU B O 1
ATOM 2323 N N . ASP B 1 107 ? -1.449 26.25 9.43 1 90.88 107 ASP B N 1
ATOM 2324 C CA . ASP B 1 107 ? -1.798 27.438 10.203 1 90.88 107 ASP B CA 1
ATOM 2325 C C . ASP B 1 107 ? -2.602 27.078 11.445 1 90.88 107 ASP B C 1
ATOM 2327 O O . ASP B 1 107 ? -3.648 27.672 11.711 1 90.88 107 ASP B O 1
ATOM 2331 N N . ILE B 1 108 ? -2.088 26.062 12.055 1 91.81 108 ILE B N 1
ATOM 2332 C CA . ILE B 1 108 ? -2.781 25.703 13.289 1 91.81 108 ILE B CA 1
ATOM 2333 C C . ILE B 1 108 ? -2.316 26.609 14.422 1 91.81 108 ILE B C 1
ATOM 2335 O O . ILE B 1 108 ? -1.147 27 14.477 1 91.81 108 ILE B O 1
ATOM 2339 N N . GLU B 1 109 ? -3.244 26.875 15.312 1 87.44 109 GLU B N 1
ATOM 2340 C CA . GLU B 1 109 ? -2.969 27.781 16.406 1 87.44 109 GLU B CA 1
ATOM 2341 C C . GLU B 1 109 ? -2.16 27.109 17.516 1 87.44 109 GLU B C 1
ATOM 2343 O O . GLU B 1 109 ? -1.39 27.75 18.219 1 87.44 109 GLU B O 1
ATOM 2348 N N . SER B 1 110 ? -2.432 25.859 17.688 1 90.25 110 SER B N 1
ATOM 2349 C CA . SER B 1 110 ? -1.758 25.062 18.719 1 90.25 110 SER B CA 1
ATOM 2350 C C . SER B 1 110 ? -1.784 23.578 18.375 1 90.25 110 SER B C 1
ATOM 2352 O O . SER B 1 110 ? -2.582 23.141 17.547 1 90.25 110 SER B O 1
ATOM 2354 N N . ASN B 1 111 ? -0.961 22.797 19.047 1 93 111 ASN B N 1
ATOM 2355 C CA . ASN B 1 111 ? -0.95 21.344 18.891 1 93 111 ASN B CA 1
ATOM 2356 C C . ASN B 1 111 ? -2.293 20.734 19.281 1 93 111 ASN B C 1
ATOM 2358 O O . ASN B 1 111 ? -2.711 19.734 18.688 1 93 111 ASN B O 1
ATOM 2362 N N . ARG B 1 112 ? -2.936 21.359 20.203 1 94.06 112 ARG B N 1
ATOM 2363 C CA . ARG B 1 112 ? -4.219 20.859 20.688 1 94.06 112 ARG B CA 1
ATOM 2364 C C . ARG B 1 112 ? -5.25 20.812 19.562 1 94.06 112 ARG B C 1
ATOM 2366 O O . ARG B 1 112 ? -6.105 19.922 19.531 1 94.06 112 ARG B O 1
ATOM 2373 N N . GLU B 1 113 ? -5.156 21.766 18.703 1 94.62 113 GLU B N 1
ATOM 2374 C CA . GLU B 1 113 ? -6.078 21.797 17.578 1 94.62 113 GLU B CA 1
ATOM 2375 C C . GLU B 1 113 ? -5.953 20.516 16.734 1 94.62 113 GLU B C 1
ATOM 2377 O O . GLU B 1 113 ? -6.961 19.906 16.391 1 94.62 113 GLU B O 1
ATOM 2382 N N . ALA B 1 114 ? -4.742 20.141 16.453 1 96 114 ALA B N 1
ATOM 2383 C CA . ALA B 1 114 ? -4.508 18.922 15.68 1 96 114 ALA B CA 1
ATOM 2384 C C . ALA B 1 114 ? -4.938 17.688 16.453 1 96 114 ALA B C 1
ATOM 2386 O O . ALA B 1 114 ? -5.48 16.734 15.875 1 96 114 ALA B O 1
ATOM 2387 N N . ASP B 1 115 ? -4.719 17.703 17.75 1 96.5 115 ASP B N 1
ATOM 2388 C CA . ASP B 1 115 ? -5.129 16.594 18.594 1 96.5 115 ASP B CA 1
ATOM 2389 C C . ASP B 1 115 ? -6.645 16.406 18.547 1 96.5 115 ASP B C 1
ATOM 2391 O O . ASP B 1 115 ? -7.125 15.266 18.5 1 96.5 115 ASP B O 1
ATOM 2395 N N . LYS B 1 116 ? -7.297 17.484 18.609 1 97.44 116 LYS B N 1
ATOM 2396 C CA . LYS B 1 116 ? -8.758 17.438 18.578 1 97.44 116 LYS B CA 1
ATOM 2397 C C . LYS B 1 116 ? -9.258 16.891 17.25 1 97.44 116 LYS B C 1
ATOM 2399 O O . LYS B 1 116 ? -10.188 16.078 17.219 1 97.44 116 LYS B O 1
ATOM 2404 N N . VAL B 1 117 ? -8.664 17.328 16.219 1 97.94 117 VAL B N 1
ATOM 2405 C CA . VAL B 1 117 ? -9.055 16.859 14.891 1 97.94 117 VAL B CA 1
ATOM 2406 C C . VAL B 1 117 ? -8.773 15.359 14.781 1 97.94 117 VAL B C 1
ATOM 2408 O O . VAL B 1 117 ? -9.586 14.609 14.25 1 97.94 117 VAL B O 1
ATOM 2411 N N . ALA B 1 118 ? -7.656 14.906 15.273 1 98.19 118 ALA B N 1
ATOM 2412 C CA . ALA B 1 118 ? -7.305 13.484 15.258 1 98.19 118 ALA B CA 1
ATOM 2413 C C . ALA B 1 118 ? -8.336 12.664 16.016 1 98.19 118 ALA B C 1
ATOM 2415 O O . ALA B 1 118 ? -8.727 11.578 15.57 1 98.19 118 ALA B O 1
ATOM 2416 N N . ALA B 1 119 ? -8.734 13.172 17.109 1 97.88 119 ALA B N 1
ATOM 2417 C CA . ALA B 1 119 ? -9.742 12.484 17.922 1 97.88 119 ALA B CA 1
ATOM 2418 C C . ALA B 1 119 ? -11.062 12.383 17.172 1 97.88 119 ALA B C 1
ATOM 2420 O O . ALA B 1 119 ? -11.719 11.336 17.188 1 97.88 119 ALA B O 1
ATOM 2421 N N . ARG B 1 120 ? -11.469 13.453 16.531 1 98.5 120 ARG B N 1
ATOM 2422 C CA . ARG B 1 120 ? -12.695 13.461 15.75 1 98.5 120 ARG B CA 1
ATOM 2423 C C . ARG B 1 120 ? -12.602 12.484 14.578 1 98.5 120 ARG B C 1
ATOM 2425 O O . ARG B 1 120 ? -13.578 11.805 14.25 1 98.5 120 ARG B O 1
ATOM 2432 N N . LEU B 1 121 ? -11.469 12.484 13.984 1 98.75 121 LEU B N 1
ATOM 2433 C CA . LEU B 1 121 ? -11.234 11.562 12.875 1 98.75 121 LEU B CA 1
ATOM 2434 C C . LEU B 1 121 ? -11.383 10.117 13.344 1 98.75 121 LEU B C 1
ATOM 2436 O O . LEU B 1 121 ? -12.031 9.305 12.672 1 98.75 121 LEU B O 1
ATOM 2440 N N . LYS B 1 122 ? -10.742 9.812 14.43 1 98 122 LYS B N 1
ATOM 2441 C CA . LYS B 1 122 ? -10.82 8.461 14.977 1 98 122 LYS B CA 1
ATOM 2442 C C . LYS B 1 122 ? -12.266 8.047 15.219 1 98 122 LYS B C 1
ATOM 2444 O O . LYS B 1 122 ? -12.672 6.953 14.82 1 98 122 LYS B O 1
ATOM 2449 N N . GLN B 1 123 ? -13.023 8.906 15.797 1 98.12 123 GLN B N 1
ATOM 2450 C CA . GLN B 1 123 ? -14.43 8.633 16.078 1 98.12 123 GLN B CA 1
ATOM 2451 C C . GLN B 1 123 ? -15.219 8.438 14.781 1 98.12 123 GLN B C 1
ATOM 2453 O O . GLN B 1 123 ? -16 7.496 14.664 1 98.12 123 GLN B O 1
ATOM 2458 N N . ALA B 1 124 ? -15.023 9.312 13.852 1 98.5 124 ALA B N 1
ATOM 2459 C CA . ALA B 1 124 ? -15.773 9.273 12.594 1 98.5 124 ALA B CA 1
ATOM 2460 C C . ALA B 1 124 ? -15.453 8.016 11.797 1 98.5 124 ALA B C 1
ATOM 2462 O O . ALA B 1 124 ? -16.344 7.371 11.25 1 98.5 124 ALA B O 1
ATOM 2463 N N . ILE B 1 125 ? -14.18 7.645 11.742 1 98.19 125 ILE B N 1
ATOM 2464 C CA . ILE B 1 125 ? -13.719 6.531 10.914 1 98.19 125 ILE B CA 1
ATOM 2465 C C . ILE B 1 125 ? -14.156 5.211 11.547 1 98.19 125 ILE B C 1
ATOM 2467 O O . ILE B 1 125 ? -14.453 4.246 10.836 1 98.19 125 ILE B O 1
ATOM 2471 N N . GLN B 1 126 ? -14.273 5.223 12.805 1 97.69 126 GLN B N 1
ATOM 2472 C CA . GLN B 1 126 ? -14.547 3.965 13.5 1 97.69 126 GLN B CA 1
ATOM 2473 C C . GLN B 1 126 ? -16.047 3.684 13.547 1 97.69 126 GLN B C 1
ATOM 2475 O O . GLN B 1 126 ? -16.469 2.615 13.992 1 97.69 126 GLN B O 1
ATOM 2480 N N . MET B 1 127 ? -16.875 4.625 13.086 1 97.69 127 MET B N 1
ATOM 2481 C CA . MET B 1 127 ? -18.297 4.344 12.938 1 97.69 127 MET B CA 1
ATOM 2482 C C . MET B 1 127 ? -18.531 3.275 11.875 1 97.69 127 MET B C 1
ATOM 2484 O O . MET B 1 127 ? -17.797 3.207 10.883 1 97.69 127 MET B O 1
ATOM 2488 N N . PRO B 1 128 ? -19.562 2.469 11.992 1 97.81 128 PRO B N 1
ATOM 2489 C CA . PRO B 1 128 ? -19.812 1.396 11.031 1 97.81 128 PRO B CA 1
ATOM 2490 C C . PRO B 1 128 ? -20.094 1.921 9.625 1 97.81 128 PRO B C 1
ATOM 2492 O O . PRO B 1 128 ? -20.672 3.002 9.469 1 97.81 128 PRO B O 1
ATOM 2495 N N . TYR B 1 129 ? -19.719 1.091 8.656 1 98.06 129 TYR B N 1
ATOM 2496 C CA . TYR B 1 129 ? -19.984 1.374 7.254 1 98.06 129 TYR B CA 1
ATOM 2497 C C . TYR B 1 129 ? -21.016 0.396 6.688 1 98.06 129 TYR B C 1
ATOM 2499 O O . TYR B 1 129 ? -20.875 -0.819 6.859 1 98.06 129 TYR B O 1
ATOM 2507 N N . GLN B 1 130 ? -22.016 0.941 6.098 1 97.69 130 GLN B N 1
ATOM 2508 C CA . GLN B 1 130 ? -22.953 0.1 5.359 1 97.69 130 GLN B CA 1
ATOM 2509 C C . GLN B 1 130 ? -22.578 0.027 3.883 1 97.69 130 GLN B C 1
ATOM 2511 O O . GLN B 1 130 ? -22.656 1.028 3.168 1 97.69 130 GLN B O 1
ATOM 2516 N N . VAL B 1 131 ? -22.172 -1.109 3.459 1 97.19 131 VAL B N 1
ATOM 2517 C CA . VAL B 1 131 ? -21.844 -1.329 2.057 1 97.19 131 VAL B CA 1
ATOM 2518 C C . VAL B 1 131 ? -22.672 -2.49 1.502 1 97.19 131 VAL B C 1
ATOM 2520 O O . VAL B 1 131 ? -22.422 -3.65 1.833 1 97.19 131 VAL B O 1
ATOM 2523 N N . ASP B 1 132 ? -23.562 -2.105 0.604 1 93.31 132 ASP B N 1
ATOM 2524 C CA . ASP B 1 132 ? -24.516 -3.098 0.118 1 93.31 132 ASP B CA 1
ATOM 2525 C C . ASP B 1 132 ? -25.172 -3.83 1.278 1 93.31 132 ASP B C 1
ATOM 2527 O O . ASP B 1 132 ? -25.812 -3.207 2.129 1 93.31 132 ASP B O 1
ATOM 2531 N N . GLN B 1 133 ? -24.906 -5.172 1.402 1 94.69 133 GLN B N 1
ATOM 2532 C CA . GLN B 1 133 ? -25.594 -5.938 2.436 1 94.69 133 GLN B CA 1
ATOM 2533 C C . GLN B 1 133 ? -24.688 -6.176 3.639 1 94.69 133 GLN B C 1
ATOM 2535 O O . GLN B 1 133 ? -25.031 -6.934 4.547 1 94.69 133 GLN B O 1
ATOM 2540 N N . HIS B 1 134 ? -23.641 -5.48 3.676 1 96.31 134 HIS B N 1
ATOM 2541 C CA . HIS B 1 134 ? -22.656 -5.754 4.723 1 96.31 134 HIS B CA 1
ATOM 2542 C C . HIS B 1 134 ? -22.5 -4.555 5.648 1 96.31 134 HIS B C 1
ATOM 2544 O O . HIS B 1 134 ? -22.531 -3.408 5.199 1 96.31 134 HIS B O 1
ATOM 2550 N N . ARG B 1 135 ? -22.406 -4.867 6.934 1 97 135 ARG B N 1
ATOM 2551 C CA . ARG B 1 135 ? -21.969 -3.895 7.93 1 97 135 ARG B CA 1
ATOM 2552 C C . ARG B 1 135 ? -20.5 -4.098 8.297 1 97 135 ARG B C 1
ATOM 2554 O O . ARG B 1 135 ? -20.125 -5.152 8.812 1 97 135 ARG B O 1
ATOM 2561 N N . VAL B 1 136 ? -19.656 -3.102 8.078 1 97.31 136 VAL B N 1
ATOM 2562 C CA . VAL B 1 136 ? -18.219 -3.25 8.211 1 97.31 136 VAL B CA 1
ATOM 2563 C C . VAL B 1 136 ? -17.688 -2.291 9.273 1 97.31 136 VAL B C 1
ATOM 2565 O O . VAL B 1 136 ? -18.109 -1.135 9.344 1 97.31 136 VAL B O 1
ATOM 2568 N N . LEU B 1 137 ? -16.781 -2.818 10.094 1 96.81 137 LEU B N 1
ATOM 2569 C CA . LEU B 1 137 ? -16.094 -2.012 11.086 1 96.81 137 LEU B CA 1
ATOM 2570 C C . LEU B 1 137 ? -14.586 -2.002 10.828 1 96.81 137 LEU B C 1
ATOM 2572 O O . LEU B 1 137 ? -14.008 -3.031 10.469 1 96.81 137 LEU B O 1
ATOM 2576 N N . VAL B 1 138 ? -14.047 -0.806 10.969 1 96.88 138 VAL B N 1
ATOM 2577 C CA . VAL B 1 138 ? -12.594 -0.694 10.859 1 96.88 138 VAL B CA 1
ATOM 2578 C C . VAL B 1 138 ? -12.07 0.238 11.953 1 96.88 138 VAL B C 1
ATOM 2580 O O . VAL B 1 138 ? -12.789 1.118 12.422 1 96.88 138 VAL B O 1
ATOM 2583 N N . GLY B 1 139 ? -10.875 -0.032 12.344 1 96.5 139 GLY B N 1
ATOM 2584 C CA . GLY B 1 139 ? -10.18 0.884 13.227 1 96.5 139 GLY B CA 1
ATOM 2585 C C . GLY B 1 139 ? -9.211 1.801 12.5 1 96.5 139 GLY B C 1
ATOM 2586 O O . GLY B 1 139 ? -9.023 1.673 11.289 1 96.5 139 GLY B O 1
ATOM 2587 N N . VAL B 1 140 ? -8.641 2.66 13.305 1 97.88 140 VAL B N 1
ATOM 2588 C CA . VAL B 1 140 ? -7.633 3.547 12.727 1 97.88 140 VAL B CA 1
ATOM 2589 C C . VAL B 1 140 ? -6.617 3.945 13.789 1 97.88 140 VAL B C 1
ATOM 2591 O O . VAL B 1 140 ? -6.98 4.156 14.953 1 97.88 140 VAL B O 1
ATOM 2594 N N . SER B 1 141 ? -5.438 3.947 13.43 1 98.12 141 SER B N 1
ATOM 2595 C CA . SER B 1 141 ? -4.34 4.477 14.227 1 98.12 141 SER B CA 1
ATOM 2596 C C . SER B 1 141 ? -3.801 5.777 13.641 1 98.12 141 SER B C 1
ATOM 2598 O O . SER B 1 141 ? -3.611 5.879 12.422 1 98.12 141 SER B O 1
ATOM 2600 N N . ILE B 1 142 ? -3.611 6.762 14.5 1 98.19 142 ILE B N 1
ATOM 2601 C CA . ILE B 1 142 ? -3.227 8.086 14.031 1 98.19 142 ILE B CA 1
ATOM 2602 C C . ILE B 1 142 ? -1.98 8.562 14.773 1 98.19 142 ILE B C 1
ATOM 2604 O O . ILE B 1 142 ? -1.906 8.453 16 1 98.19 142 ILE B O 1
ATOM 2608 N N . GLY B 1 143 ? -1.01 8.961 14.023 1 98.44 143 GLY B N 1
ATOM 2609 C CA . GLY B 1 143 ? 0.148 9.672 14.547 1 98.44 143 GLY B CA 1
ATOM 2610 C C . GLY B 1 143 ? 0.228 11.109 14.086 1 98.44 143 GLY B C 1
ATOM 2611 O O . GLY B 1 143 ? -0.103 11.422 12.945 1 98.44 143 GLY B O 1
ATOM 2612 N N . ILE B 1 144 ? 0.74 11.977 14.961 1 98.38 144 ILE B N 1
ATOM 2613 C CA . ILE B 1 144 ? 0.78 13.398 14.641 1 98.38 144 ILE B CA 1
ATOM 2614 C C . ILE B 1 144 ? 2.203 13.922 14.805 1 98.38 144 ILE B C 1
ATOM 2616 O O . ILE B 1 144 ? 2.871 13.617 15.797 1 98.38 144 ILE B O 1
ATOM 2620 N N . ALA B 1 145 ? 2.65 14.656 13.828 1 98.12 145 ALA B N 1
ATOM 2621 C CA . ALA B 1 145 ? 3.879 15.445 13.93 1 98.12 145 ALA B CA 1
ATOM 2622 C C . ALA B 1 145 ? 3.592 16.938 13.797 1 98.12 145 ALA B C 1
ATOM 2624 O O . ALA B 1 145 ? 2.688 17.344 13.062 1 98.12 145 ALA B O 1
ATOM 2625 N N . TYR B 1 146 ? 4.422 17.719 14.477 1 96.62 146 TYR B N 1
ATOM 2626 C CA . TYR B 1 146 ? 4.227 19.156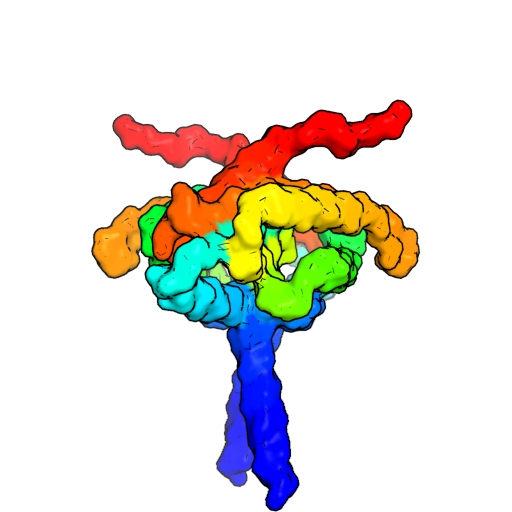 14.469 1 96.62 146 TYR B CA 1
ATOM 2627 C C . TYR B 1 146 ? 5.457 19.875 13.93 1 96.62 146 TYR B C 1
ATOM 2629 O O . TYR B 1 146 ? 6.59 19.516 14.258 1 96.62 146 TYR B O 1
ATOM 2637 N N . TYR B 1 147 ? 5.184 20.719 13.016 1 94.31 147 TYR B N 1
ATOM 2638 C CA . TYR B 1 147 ? 6.195 21.703 12.641 1 94.31 147 TYR B CA 1
ATOM 2639 C C . TYR B 1 147 ? 6.09 22.953 13.508 1 94.31 147 TYR B C 1
ATOM 2641 O O . TYR B 1 147 ? 5.004 23.516 13.656 1 94.31 147 TYR B O 1
ATOM 2649 N N . PRO B 1 148 ? 7.215 23.438 14.062 1 92.62 148 PRO B N 1
ATOM 2650 C CA . PRO B 1 148 ? 8.594 23 13.844 1 92.62 148 PRO B CA 1
ATOM 2651 C C . PRO B 1 148 ? 9.102 22.047 14.93 1 92.62 148 PRO B C 1
ATOM 2653 O O . PRO B 1 148 ? 10.25 21.609 14.883 1 92.62 148 PRO B O 1
ATOM 2656 N N . GLU B 1 149 ? 8.289 21.656 15.844 1 93.25 149 GLU B N 1
ATOM 2657 C CA . GLU B 1 149 ? 8.719 20.969 17.047 1 93.25 149 GLU B CA 1
ATOM 2658 C C . GLU B 1 149 ? 9.281 19.578 16.734 1 93.25 149 GLU B C 1
ATOM 2660 O O . GLU B 1 149 ? 10.258 19.141 17.344 1 93.25 149 GLU B O 1
ATOM 2665 N N . ASP B 1 150 ? 8.703 18.969 15.789 1 95.75 150 ASP B N 1
ATOM 2666 C CA . ASP B 1 150 ? 9.062 17.578 15.539 1 95.75 150 ASP B CA 1
ATOM 2667 C C . ASP B 1 150 ? 9.961 17.453 14.32 1 95.75 150 ASP B C 1
ATOM 2669 O O . ASP B 1 150 ? 10.391 16.359 13.961 1 95.75 150 ASP B O 1
ATOM 2673 N N . GLY B 1 151 ? 10.211 18.531 13.68 1 93.44 151 GLY B N 1
ATOM 2674 C CA . GLY B 1 151 ? 11.078 18.516 12.516 1 93.44 151 GLY B CA 1
ATOM 2675 C C . GLY B 1 151 ? 10.953 19.75 11.648 1 93.44 151 GLY B C 1
ATOM 2676 O O . GLY B 1 151 ? 9.914 20.422 11.664 1 93.44 151 GLY B O 1
ATOM 2677 N N . LEU B 1 152 ? 12.008 20 10.859 1 91.75 152 LEU B N 1
ATOM 2678 C CA . LEU B 1 152 ? 12.039 21.172 10 1 91.75 152 LEU B CA 1
ATOM 2679 C C . LEU B 1 152 ? 11.969 20.766 8.531 1 91.75 152 LEU B C 1
ATOM 2681 O O . LEU B 1 152 ? 11.766 21.609 7.656 1 91.75 152 LEU B O 1
ATOM 2685 N N . LEU B 1 153 ? 12.148 19.453 8.328 1 90.56 153 LEU B N 1
ATOM 2686 C CA . LEU B 1 153 ? 12.141 18.906 6.969 1 90.56 153 LEU B CA 1
ATOM 2687 C C . LEU B 1 153 ? 10.953 17.984 6.758 1 90.56 153 LEU B C 1
ATOM 2689 O O . LEU B 1 153 ? 10.469 17.359 7.711 1 90.56 153 LEU B O 1
ATOM 2693 N N . ILE B 1 154 ? 10.586 17.859 5.551 1 92 154 ILE B N 1
ATOM 2694 C CA . ILE B 1 154 ? 9.438 17.047 5.172 1 92 154 ILE B CA 1
ATOM 2695 C C . ILE B 1 154 ? 9.648 15.602 5.645 1 92 154 ILE B C 1
ATOM 2697 O O . ILE B 1 154 ? 8.789 15.039 6.332 1 92 154 ILE B O 1
ATOM 2701 N N . ASP B 1 155 ? 10.766 15.047 5.312 1 88.69 155 ASP B N 1
ATOM 2702 C CA . ASP B 1 155 ? 11.039 13.641 5.617 1 88.69 155 ASP B CA 1
ATOM 2703 C C . ASP B 1 155 ? 11.055 13.398 7.125 1 88.69 155 ASP B C 1
ATOM 2705 O O . ASP B 1 155 ? 10.648 12.336 7.594 1 88.69 155 ASP B O 1
ATOM 2709 N N . GLU B 1 156 ? 11.469 14.344 7.848 1 92.44 156 GLU B N 1
ATOM 2710 C CA . GLU B 1 156 ? 11.492 14.234 9.305 1 92.44 156 GLU B CA 1
ATOM 2711 C C . GLU B 1 156 ? 10.078 14.211 9.883 1 92.44 156 GLU B C 1
ATOM 2713 O O . GLU B 1 156 ? 9.766 13.375 10.734 1 92.44 156 GLU B O 1
ATOM 2718 N N . LEU B 1 157 ? 9.289 15.148 9.383 1 95.12 157 LEU B N 1
ATOM 2719 C CA . LEU B 1 157 ? 7.922 15.242 9.875 1 95.12 157 LEU B CA 1
ATOM 2720 C C . LEU B 1 157 ? 7.141 13.969 9.555 1 95.12 157 LEU B C 1
ATOM 2722 O O . LEU B 1 157 ? 6.449 13.43 10.422 1 95.12 157 LEU B O 1
ATOM 2726 N N . LEU B 1 158 ? 7.301 13.5 8.398 1 94.38 158 LEU B N 1
ATOM 2727 C CA . LEU B 1 158 ? 6.613 12.289 7.988 1 94.38 158 LEU B CA 1
ATOM 2728 C C . LEU B 1 158 ? 7.098 11.086 8.797 1 94.38 158 LEU B C 1
ATOM 2730 O O . LEU B 1 158 ? 6.297 10.242 9.211 1 94.38 158 LEU B O 1
ATOM 2734 N N . ALA B 1 159 ? 8.367 11.016 9.023 1 92.94 159 ALA B N 1
ATOM 2735 C CA . ALA B 1 159 ? 8.93 9.914 9.797 1 92.94 159 ALA B CA 1
ATOM 2736 C C . ALA B 1 159 ? 8.406 9.922 11.227 1 92.94 159 ALA B C 1
ATOM 2738 O O . ALA B 1 159 ? 8.062 8.867 11.773 1 92.94 159 ALA B O 1
ATOM 2739 N N . VAL B 1 160 ? 8.289 11.031 11.797 1 95.81 160 VAL B N 1
ATOM 2740 C CA . VAL B 1 160 ? 7.805 11.156 13.172 1 95.81 160 VAL B CA 1
ATOM 2741 C C . VAL B 1 160 ? 6.332 10.758 13.242 1 95.81 160 VAL B C 1
ATOM 2743 O O . VAL B 1 160 ? 5.934 9.977 14.109 1 95.81 160 VAL B O 1
ATOM 2746 N N . ALA B 1 161 ? 5.527 11.328 12.352 1 97.56 161 ALA B N 1
ATOM 2747 C CA . ALA B 1 161 ? 4.098 11.016 12.344 1 97.56 161 ALA B CA 1
ATOM 2748 C C . ALA B 1 161 ? 3.865 9.523 12.133 1 97.56 161 ALA B C 1
ATOM 2750 O O . ALA B 1 161 ? 3.01 8.922 12.789 1 97.56 161 ALA B O 1
ATOM 2751 N N . ASP B 1 162 ? 4.613 8.992 11.242 1 94.81 162 ASP B N 1
ATOM 2752 C CA . ASP B 1 162 ? 4.512 7.566 10.945 1 94.81 162 ASP B CA 1
ATOM 2753 C C . ASP B 1 162 ? 4.887 6.723 12.156 1 94.81 162 ASP B C 1
ATOM 2755 O O . ASP B 1 162 ? 4.195 5.758 12.484 1 94.81 162 ASP B O 1
ATOM 2759 N N . ARG B 1 163 ? 5.961 7.004 12.797 1 93.81 163 ARG B N 1
ATOM 2760 C CA . ARG B 1 163 ? 6.402 6.281 13.984 1 93.81 163 ARG B CA 1
ATOM 2761 C C . ARG B 1 163 ? 5.352 6.344 15.086 1 93.81 163 ARG B C 1
ATOM 2763 O O . ARG B 1 163 ? 5.066 5.34 15.742 1 93.81 163 ARG B O 1
ATOM 2770 N N . LYS B 1 164 ? 4.836 7.508 15.32 1 96.81 164 LYS B N 1
ATOM 2771 C CA . LYS B 1 164 ? 3.812 7.672 16.344 1 96.81 164 LYS B CA 1
ATOM 2772 C C . LYS B 1 164 ? 2.555 6.879 16 1 96.81 164 LYS B C 1
ATOM 2774 O O . LYS B 1 164 ? 1.934 6.277 16.875 1 96.81 164 LYS B O 1
ATOM 2779 N N . MET B 1 165 ? 2.223 6.91 14.773 1 96.19 165 MET B N 1
ATOM 2780 C CA . MET B 1 165 ? 1.088 6.113 14.312 1 96.19 165 MET B CA 1
ATOM 2781 C C . MET B 1 165 ? 1.325 4.629 14.578 1 96.19 165 MET B C 1
ATOM 2783 O O . MET B 1 165 ? 0.457 3.943 15.117 1 96.19 165 MET B O 1
ATOM 2787 N N . TYR B 1 166 ? 2.502 4.184 14.18 1 91.69 166 TYR B N 1
ATOM 2788 C CA . TYR B 1 166 ? 2.846 2.779 14.383 1 91.69 166 TYR B CA 1
ATOM 2789 C C . TYR B 1 166 ? 2.789 2.414 15.867 1 91.69 166 TYR B C 1
ATOM 2791 O O . TYR B 1 166 ? 2.322 1.332 16.219 1 91.69 166 TYR B O 1
ATOM 2799 N N . GLY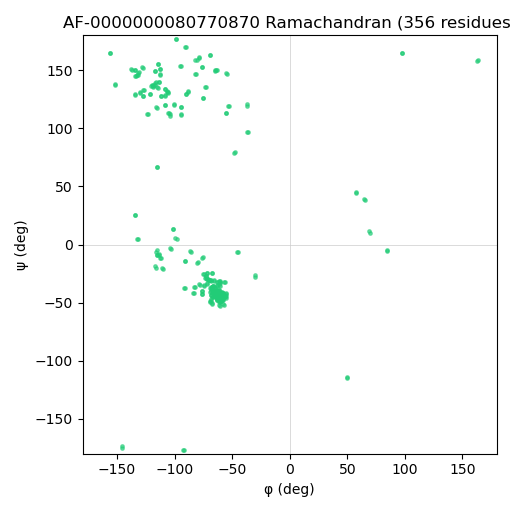 B 1 167 ? 3.309 3.248 16.672 1 92.94 167 GLY B N 1
ATOM 2800 C CA . GLY B 1 167 ? 3.205 3.043 18.109 1 92.94 167 GLY B CA 1
ATOM 2801 C C . GLY B 1 167 ? 1.772 2.906 18.594 1 92.94 167 GLY B C 1
ATOM 2802 O O . GLY B 1 167 ? 1.462 2.018 19.391 1 92.94 167 GLY B O 1
ATOM 2803 N N . ASN B 1 168 ? 0.891 3.734 18.125 1 92.5 168 ASN B N 1
ATOM 2804 C CA . ASN B 1 168 ? -0.518 3.729 18.516 1 92.5 168 ASN B CA 1
ATOM 2805 C C . ASN B 1 168 ? -1.234 2.49 17.984 1 92.5 168 ASN B C 1
ATOM 2807 O O . ASN B 1 168 ? -2.215 2.033 18.562 1 92.5 168 ASN B O 1
ATOM 2811 N N . LYS B 1 169 ? -0.766 2.018 16.844 1 90.69 169 LYS B N 1
ATOM 2812 C CA . LYS B 1 169 ? -1.328 0.807 16.25 1 90.69 169 LYS B CA 1
ATOM 2813 C C . LYS B 1 169 ? -1.021 -0.417 17.109 1 90.69 169 LYS B C 1
ATOM 2815 O O . LYS B 1 169 ? -1.853 -1.32 17.219 1 90.69 169 LYS B O 1
ATOM 2820 N N . GLN B 1 170 ? 0.113 -0.524 17.594 1 86.38 170 GLN B N 1
ATOM 2821 C CA . GLN B 1 170 ? 0.547 -1.656 18.406 1 86.38 170 GLN B CA 1
ATOM 2822 C C . GLN B 1 170 ? -0.055 -1.592 19.812 1 86.38 170 GLN B C 1
ATOM 2824 O O . GLN B 1 170 ? -0.086 -2.596 20.531 1 86.38 170 GLN B O 1
ATOM 2829 N N . SER B 1 171 ? -0.391 -0.466 20.281 1 78.94 171 SER B N 1
ATOM 2830 C CA . SER B 1 171 ? -1.004 -0.269 21.594 1 78.94 171 SER B CA 1
ATOM 2831 C C . SER B 1 171 ? -2.422 0.278 21.453 1 78.94 171 SER B C 1
ATOM 2833 O O . SER B 1 171 ? -2.66 1.463 21.703 1 78.94 171 SER B O 1
ATOM 2835 N N . PRO B 1 172 ? -3.26 -0.534 20.922 1 57.25 172 PRO B N 1
ATOM 2836 C CA . PRO B 1 172 ? -4.586 0.061 20.734 1 57.25 172 PRO B CA 1
ATOM 2837 C C . PRO B 1 172 ? -5.18 0.614 22.016 1 57.25 172 PRO B C 1
ATOM 2839 O O . PRO B 1 172 ? -4.938 0.065 23.094 1 57.25 172 PRO B O 1
ATOM 2842 N N . SER B 1 173 ? -5.348 1.821 22.156 1 49.56 173 SER B N 1
ATOM 2843 C CA . SER B 1 173 ? -6.004 2.346 23.344 1 49.56 173 SER B CA 1
ATOM 2844 C C . SER B 1 173 ? -7.141 1.435 23.797 1 49.56 173 SER B C 1
ATOM 2846 O O . SER B 1 173 ? -7.875 0.892 22.969 1 49.56 173 SER B O 1
ATOM 2848 N N . ARG B 1 174 ? -7.086 0.884 25.016 1 44.41 174 ARG B N 1
ATOM 2849 C CA . ARG B 1 174 ? -8.086 0.115 25.75 1 44.41 174 ARG B CA 1
ATOM 2850 C C . ARG B 1 174 ? -9.5 0.542 25.359 1 44.41 174 ARG B C 1
ATOM 2852 O O . ARG B 1 174 ? -10.477 -0.032 25.844 1 44.41 174 ARG B O 1
ATOM 2859 N N . HIS B 1 175 ? -9.773 1.742 24.906 1 37.78 175 HIS B N 1
ATOM 2860 C CA . HIS B 1 175 ? -11.164 2.154 24.812 1 37.78 175 HIS B CA 1
ATOM 2861 C C . HIS B 1 175 ? -11.875 1.448 23.656 1 37.78 175 HIS B C 1
ATOM 2863 O O . HIS B 1 175 ? -13.078 1.614 23.469 1 37.78 175 HIS B O 1
ATOM 2869 N N . SER B 1 176 ? -11.195 1.042 22.625 1 38.69 176 SER B N 1
ATOM 2870 C CA . SER B 1 176 ? -11.945 0.41 21.547 1 38.69 176 SER B CA 1
ATOM 2871 C C . SER B 1 176 ? -12.336 -1.02 21.906 1 38.69 176 SER B C 1
ATOM 2873 O O . SER B 1 176 ? -12.766 -1.787 21.047 1 38.69 176 SER B O 1
ATOM 2875 N N . GLU B 1 177 ? -11.844 -1.588 22.891 1 35.28 177 GLU B N 1
ATOM 2876 C CA . GLU B 1 177 ? -12.438 -2.861 23.297 1 35.28 177 GLU B CA 1
ATOM 2877 C C . GLU B 1 177 ? -13.945 -2.732 23.484 1 35.28 177 GLU B C 1
ATOM 2879 O O . GLU B 1 177 ? -14.43 -1.71 23.969 1 35.28 177 GLU B O 1
ATOM 2884 N N . ILE B 1 178 ? -14.688 -3.518 22.672 1 32.75 178 ILE B N 1
ATOM 2885 C CA . ILE B 1 178 ? -16.125 -3.709 22.828 1 32.75 178 ILE B CA 1
ATOM 2886 C C . ILE B 1 178 ? -16.484 -3.738 24.312 1 32.75 178 ILE B C 1
ATOM 2888 O O . ILE B 1 178 ? -16.016 -4.598 25.062 1 32.75 178 ILE B O 1
ATOM 2892 N N . VAL B 1 179 ? -16.891 -2.633 24.75 1 27.19 179 VAL B N 1
ATOM 2893 C CA . VAL B 1 179 ? -17.766 -2.74 25.906 1 27.19 179 VAL B CA 1
ATOM 2894 C C . VAL B 1 179 ? -18.844 -3.791 25.641 1 27.19 179 VAL B C 1
ATOM 2896 O O . VAL B 1 179 ? -19.641 -3.652 24.703 1 27.19 179 VAL B O 1
ATOM 2899 N N . ASP B 1 180 ? -18.406 -5.09 25.797 1 29.23 180 ASP B N 1
ATOM 2900 C CA . ASP B 1 180 ? -19.578 -5.906 26.109 1 29.23 180 ASP B CA 1
ATOM 2901 C C . ASP B 1 180 ? -20.422 -5.246 27.203 1 29.23 180 ASP B C 1
ATOM 2903 O O . ASP B 1 180 ? -19.891 -4.641 28.125 1 29.23 180 ASP B O 1
#

InterPro domains:
  IPR000160 GGDEF domain [PF00990] (18-172)
  IPR000160 GGDEF domain [PS50887] (48-180)
  IPR000160 GGDEF domain [SM00267] (7-179)
  IPR000160 GGDEF domain [TIGR00254] (16-173)
  IPR000160 GGDEF domain [cd01949] (19-171)
  IPR029787 Nucleotide cyclase [SSF55073] (23-173)
  IPR043128 Reverse transcriptase/Diguanylate cyclase domain [G3DSA:3.30.70.270] (12-178)
  IPR052163 Diguanylate Cyclase/Regulatory Protein [PTHR46663] (5-170)

Nearest PDB structures (foldseek):
  5m3c-assembly1_B  TM=9.729E-01  e=1.481E-17  Pseudomonas aeruginosa
  3ign-assembly1_A  TM=9.358E-01  e=4.552E-16  Marinobacter nauticus VT8
  7e6g-assembly1_B  TM=8.624E-01  e=1.072E-15  Pseudomonas aeruginosa
  4zmm-assembly1_B  TM=9.307E-01  e=1.945E-14  Pseudomonas aeruginosa PAO1
  5xge-assembly1_A  TM=9.025E-01  e=9.452E-14  Pseudomonas aeruginosa PAO1

Solvent-accessible surface area (backbone atoms only — not comparable to full-atom values): 19162 Å² total; per-residue (Å²): 115,70,64,56,51,52,46,51,50,49,49,51,50,50,48,45,65,67,28,31,30,84,84,58,64,32,29,13,54,63,42,44,50,53,50,51,54,50,50,54,66,54,27,80,71,68,78,52,26,32,35,35,38,24,36,37,53,37,65,49,63,58,44,25,72,73,66,31,60,70,52,39,51,52,50,50,34,52,44,47,52,50,47,59,71,68,50,60,87,88,36,48,52,20,44,70,52,95,60,28,36,40,34,43,37,66,73,40,91,45,71,63,56,48,52,51,51,50,52,51,43,48,56,59,55,43,44,74,41,79,52,92,95,39,82,45,70,38,45,65,20,64,8,68,21,37,40,66,83,54,27,91,46,70,70,43,31,52,50,44,4,43,50,43,11,51,53,37,54,76,48,59,63,77,77,72,54,76,77,119,116,70,65,56,49,52,46,50,48,49,49,49,48,50,48,45,64,67,28,29,29,85,84,58,64,33,29,13,54,61,41,43,50,52,50,51,52,52,52,54,67,55,29,78,72,68,79,53,26,32,34,35,38,24,36,37,53,37,66,49,65,59,45,27,72,72,65,30,59,70,52,39,50,52,50,51,33,52,43,48,52,49,48,58,70,68,50,60,87,87,34,47,53,21,45,69,52,96,59,28,36,38,35,42,37,68,72,39,91,47,72,63,58,50,51,52,51,52,51,52,44,48,57,59,54,44,44,74,41,79,52,91,96,40,81,45,71,39,45,66,20,65,8,68,21,36,38,65,84,55,28,90,46,68,69,43,30,52,50,46,4,45,52,43,11,52,54,37,54,77,49,60,64,78,76,72,56,74,77,119

pLDDT: mean 87.68, std 16.23, range [27.19, 98.75]

Radius of gyration: 22.41 Å; Cα contacts (8 Å, |Δi|>4): 546; chains: 2; bounding box: 54×65×68 Å

Sequence (360 aa):
MRSSDSRRQRESQLFHLANHDRLTGLANRNLFYDRLQHAITRLDRSGKRLGLLFLDLDRFKPVNDTYGHVVGDRVLQLIAARIRDVIRNEDTVARIGGDEFVILMEDIESNREADKVAARLKQAIQMPYQVDQHRVLVGVSIGIAYYPEDGLLIDELLAVADRKMYGNKQSPSRHSEIVDMRSSDSRRQRESQLFHLANHDRLTGLANRNLFYDRLQHAITRLDRSGKRLGLLFLDLDRFKPVNDTYGHVVGDRVLQLIAARIRDVIRNEDTVARIGGDEFVILMEDIESNREADKVAARLKQAIQMPYQVDQHRVLVGVSIGIAYYPEDGLLIDELLAVADRKMYGNKQSPSRHSEIVD

Organism: Chromobacterium violaceum (strain ATCC 12472 / DSM 30191 / JCM 1249 / CCUG 213 / NBRC 12614 / NCIMB 9131 / NCTC 9757 / MK) (NCBI:txid243365)

Secondary structure (DSSP, 8-state):
-HHHHHHHHHHHHHHHHHHB-TTT--B-HHHHHHHHHHHHHHHTTT--EEEEEEEEEES-HHHHHHH-HHHHHHHHHHHHHHHHHHS-TTSEEEE-SSSEEEEEEEEES-HHHHHHHHHHHHHHHHS-EEETTEEE--EEEEEEEEETTT-SSHHHHHHHHHHHHHHHHHS--GGGS---/-HHHHHHHHHHHHHHHHHHB-TTT--B-HHHHHHHHHHHHHHHTTT--EEEEEEEEEES-HHHHHHH-HHHHHHHHHHHHHHHHHHS-TTSEEEE-SSSEEEEEEEEES-HHHHHHHHHHHHHHHHS-EEETTEEE--EEEEEEEEETTT-SSHHHHHHHHHHHHHHHHHS--GGGS---